Protein AF-A0AAD7VXL0-F1 (afdb_monomer)

Secondary structure (DSSP, 8-state):
---------EE-TTT--EESSHHHHHHHHHHHH----EE-TTT--EESSHHHHHHHHHHHH----EE-TTT--EESSHHHHHHHHHHHH----EE-TTT--EESSHHHHHHHHHHHH----EE-SSSS-EESSHHHHHHHHHHHTT---------------------S---------

Organism: NCBI:txid143900

pLDDT: mean 81.96, std 21.89, range [28.41, 97.94]

Mean predicted aligned error: 12.56 Å

Sequence (177 aa):
ETIHTGEKPYKCTQCGKGFSHACSLKTHLRIHTGEKPYKCTQCGKGFNRLAHLSAHETIHTGEKPYKCTQCGKGFSQAGSLKKHLRIHTGEKPYKCTQCGKCFNQLSHLNSHKTIHTGEKPYKCTQCCECFGYASTLRKHMRIHTGEQPESSLHHGCLKIESTNVIGVGRVLTKQCF

Radius of gyration: 24.98 Å; Cα contacts (8 Å, |Δi|>4): 173; chains: 1; bounding box: 56×70×56 Å

Nearest PDB structures (foldseek):
  2i13-assembly1_A  TM=9.182E-01  e=4.370E-17  Mus musculus
  2i13-assembly2_B  TM=8.713E-01  e=1.902E-17  Mus musculus
  5v3j-assembly2_F  TM=8.981E-01  e=7.299E-16  Mus musculus
  5wjq-assembly1_D  TM=8.604E-01  e=2.030E-16  Mus musculus
  5v3g-assembly1_A  TM=8.130E-01  e=2.460E-16  Homo sapiens

InterPro domains:
  IPR013087 Zinc finger C2H2-type [PF00096] (122-144)
  IPR013087 Zinc finger C2H2-type [PS00028] (12-32)
  IPR013087 Zinc finger C2H2-type [PS00028] (40-60)
  IPR013087 Zinc finger C2H2-type [PS00028] (68-88)
  IPR013087 Zinc finger C2H2-type [PS00028] (96-116)
  IPR013087 Zinc finger C2H2-type [PS00028] (124-144)
  IPR013087 Zinc finger C2H2-type [PS50157] (10-37)
  IPR013087 Zinc finger C2H2-type [PS50157] (38-65)
  IPR013087 Zinc finger C2H2-type [PS50157] (66-93)
  IPR013087 Zinc finger C2H2-type [PS50157] (94-121)
  IPR013087 Zinc finger C2H2-type [PS50157] (122-149)
  IPR013087 Zinc finger C2H2-type [SM00355] (10-32)
  IPR013087 Zinc finger C2H2-type [SM00355] (38-60)
  IPR013087 Zinc finger C2H2-type [SM00355] (66-88)
  IPR013087 Zinc finger C2H2-type [SM00355] (94-116)
  IPR013087 Zinc finger C2H2-type [SM00355] (122-144)
  IPR036236 Zinc finger C2H2 superfamily [SSF57667] (4-56)
  IPR036236 Zinc finger C2H2 superfamily [SSF57667] (47-103)
  IPR036236 Zinc finger C2H2 superfamily [SSF57667] (92-144)

Structure (mmCIF, N/CA/C/O backbone):
data_AF-A0AAD7VXL0-F1
#
_entry.id   AF-A0AAD7VXL0-F1
#
loop_
_atom_site.group_PDB
_atom_site.id
_atom_site.type_symbol
_atom_site.label_atom_id
_atom_site.label_alt_id
_atom_site.label_comp_id
_atom_site.label_asym_id
_atom_site.label_entity_id
_atom_site.label_seq_id
_atom_site.pdbx_PDB_ins_code
_atom_site.Cartn_x
_atom_site.Cartn_y
_atom_site.Cartn_z
_atom_site.occupancy
_atom_site.B_iso_or_equiv
_atom_site.auth_seq_id
_atom_site.auth_comp_id
_atom_site.auth_asym_id
_atom_site.auth_atom_id
_atom_site.pdbx_PDB_model_num
ATOM 1 N N . GLU A 1 1 ? 26.358 -23.788 -2.151 1.00 34.72 1 GLU A N 1
ATOM 2 C CA . GLU A 1 1 ? 25.700 -23.197 -0.967 1.00 34.72 1 GLU A CA 1
ATOM 3 C C . GLU A 1 1 ? 26.090 -21.732 -0.850 1.00 34.72 1 GLU A C 1
ATOM 5 O O . GLU A 1 1 ? 27.272 -21.433 -0.775 1.00 34.72 1 GLU A O 1
ATOM 10 N N . THR A 1 2 ? 25.139 -20.800 -0.902 1.00 38.19 2 THR A N 1
ATOM 11 C CA . THR A 1 2 ? 25.423 -19.384 -0.619 1.00 38.19 2 THR A CA 1
ATOM 12 C C . THR A 1 2 ? 25.058 -19.099 0.829 1.00 38.19 2 THR A C 1
ATOM 14 O O . THR A 1 2 ? 23.879 -19.008 1.171 1.00 38.19 2 THR A O 1
ATOM 17 N N . ILE A 1 3 ? 26.078 -18.990 1.673 1.00 44.22 3 ILE A N 1
ATOM 18 C CA . ILE A 1 3 ? 25.965 -18.646 3.089 1.00 44.22 3 ILE A CA 1
ATOM 19 C C . ILE A 1 3 ? 25.343 -17.245 3.187 1.00 44.22 3 ILE A C 1
ATOM 21 O O . ILE A 1 3 ? 25.921 -16.260 2.730 1.00 44.22 3 ILE A O 1
ATOM 25 N N . HIS A 1 4 ? 24.139 -17.140 3.750 1.00 49.75 4 HIS A N 1
ATOM 26 C CA . HIS A 1 4 ? 23.498 -15.853 4.016 1.00 49.75 4 HIS A CA 1
ATOM 27 C C . HIS A 1 4 ? 24.026 -15.315 5.352 1.00 49.75 4 HIS A C 1
ATOM 29 O O . HIS A 1 4 ? 23.389 -15.487 6.386 1.00 49.75 4 HIS A O 1
ATOM 35 N N . THR A 1 5 ? 25.199 -14.675 5.349 1.00 61.41 5 THR A N 1
ATOM 36 C CA . THR A 1 5 ? 25.855 -14.154 6.569 1.00 61.41 5 THR A CA 1
ATOM 37 C C . THR A 1 5 ? 25.105 -12.990 7.233 1.00 61.41 5 THR A C 1
ATOM 39 O O . THR A 1 5 ? 25.527 -12.490 8.267 1.00 61.41 5 THR A O 1
ATOM 42 N N . GLY A 1 6 ? 23.983 -12.521 6.669 1.00 72.12 6 GLY A N 1
ATOM 43 C CA . GLY A 1 6 ? 23.205 -11.397 7.208 1.00 72.12 6 GLY A CA 1
ATOM 44 C C . GLY A 1 6 ? 23.943 -10.050 7.182 1.00 72.12 6 GLY A C 1
ATOM 45 O O . GLY A 1 6 ? 23.349 -9.018 7.508 1.00 72.12 6 GLY A O 1
ATOM 46 N N . GLU A 1 7 ? 25.206 -10.045 6.755 1.00 82.56 7 GLU A N 1
ATOM 47 C CA . GLU A 1 7 ? 26.046 -8.867 6.668 1.00 82.56 7 GLU A CA 1
ATOM 48 C C . GLU A 1 7 ? 25.467 -7.873 5.661 1.00 82.56 7 GLU A C 1
ATOM 50 O O . GLU A 1 7 ? 24.965 -8.214 4.583 1.00 82.56 7 GLU A O 1
ATOM 55 N N . LYS A 1 8 ? 25.526 -6.594 6.033 1.00 88.69 8 LYS A N 1
ATOM 56 C CA . LYS A 1 8 ? 25.058 -5.473 5.212 1.00 88.69 8 LYS A CA 1
ATOM 57 C C . LYS A 1 8 ? 26.194 -4.470 5.023 1.00 88.69 8 LYS A C 1
ATOM 59 O O . LYS A 1 8 ? 26.141 -3.395 5.629 1.00 88.69 8 LYS A O 1
ATOM 64 N N . PRO A 1 9 ? 27.219 -4.807 4.214 1.00 91.88 9 PRO A N 1
ATOM 65 C CA . PRO A 1 9 ? 28.400 -3.961 4.054 1.00 91.88 9 PRO A CA 1
ATOM 66 C C . PRO A 1 9 ? 28.067 -2.609 3.412 1.00 91.88 9 PRO A C 1
ATOM 68 O O . PRO A 1 9 ? 28.705 -1.600 3.693 1.00 91.88 9 PRO A O 1
ATOM 71 N N . TYR A 1 10 ? 27.027 -2.561 2.576 1.00 94.50 10 TYR A N 1
ATOM 72 C CA . TYR A 1 10 ? 26.664 -1.370 1.817 1.00 94.50 10 TYR A CA 1
ATOM 73 C C . TYR A 1 10 ? 25.631 -0.543 2.579 1.00 94.50 10 TYR A C 1
ATOM 75 O O . TYR A 1 10 ? 24.475 -0.946 2.690 1.00 94.50 10 TYR A O 1
ATOM 83 N N . LYS A 1 11 ? 26.011 0.631 3.085 1.00 94.69 11 LYS A N 1
ATOM 84 C CA . LYS A 1 11 ? 25.112 1.509 3.849 1.00 94.69 11 LYS A CA 1
ATOM 85 C C . LYS A 1 11 ? 24.724 2.746 3.048 1.00 94.69 11 LYS A C 1
ATOM 87 O O . LYS A 1 11 ? 25.549 3.356 2.377 1.00 94.69 11 LYS A O 1
ATOM 92 N N . CYS A 1 12 ? 23.456 3.130 3.134 1.00 96.12 12 CYS A N 1
ATOM 93 C CA . CYS A 1 12 ? 22.993 4.415 2.638 1.00 96.12 12 CYS A CA 1
ATOM 94 C C . CYS A 1 12 ? 23.447 5.523 3.588 1.00 96.12 12 CYS A C 1
ATOM 96 O O . CYS A 1 12 ? 23.089 5.506 4.762 1.00 96.12 12 CYS A O 1
ATOM 98 N N . THR A 1 13 ? 24.177 6.510 3.078 1.00 94.75 13 THR A N 1
ATOM 99 C CA . THR A 1 13 ? 24.639 7.662 3.868 1.00 94.75 13 THR A CA 1
ATOM 100 C C . THR A 1 13 ? 23.507 8.614 4.257 1.00 94.75 13 THR A C 1
ATOM 102 O O . THR A 1 13 ? 23.614 9.296 5.265 1.00 94.75 13 THR A O 1
ATOM 105 N N . GLN A 1 14 ? 22.401 8.630 3.506 1.00 94.62 14 GLN A N 1
ATOM 106 C CA . GLN A 1 14 ? 21.281 9.548 3.744 1.00 94.62 14 GLN A CA 1
ATOM 107 C C . GLN A 1 14 ? 20.294 9.054 4.810 1.00 94.62 14 GLN A C 1
ATOM 109 O O . GLN A 1 14 ? 19.692 9.862 5.505 1.00 94.62 14 GLN A O 1
ATOM 114 N N . CYS A 1 15 ? 20.094 7.737 4.942 1.00 95.88 15 CYS A N 1
ATOM 115 C CA . CYS A 1 15 ? 19.142 7.173 5.912 1.00 95.88 15 CYS A CA 1
ATOM 116 C C . CYS A 1 15 ? 19.713 6.042 6.781 1.00 95.88 15 CYS A C 1
ATOM 118 O O . CYS A 1 15 ? 18.965 5.374 7.492 1.00 95.88 15 CYS A O 1
ATOM 120 N N . GLY A 1 16 ? 21.014 5.760 6.685 1.00 93.50 16 GLY A N 1
ATOM 121 C CA . GLY A 1 16 ? 21.700 4.717 7.458 1.00 93.50 16 GLY A CA 1
ATOM 122 C C . GLY A 1 16 ? 21.346 3.275 7.074 1.00 93.50 16 GLY A C 1
ATOM 123 O O . GLY A 1 16 ? 21.914 2.330 7.623 1.00 93.50 16 GLY A O 1
ATOM 124 N N . LYS A 1 17 ? 20.418 3.059 6.133 1.00 94.88 17 LYS A N 1
ATOM 125 C CA . LYS A 1 17 ? 19.924 1.720 5.789 1.00 94.88 17 LYS A CA 1
ATOM 126 C C . LYS A 1 17 ? 21.011 0.857 5.141 1.00 94.88 17 LYS A C 1
ATOM 128 O O . LYS A 1 17 ? 21.608 1.252 4.144 1.00 94.88 17 LYS A O 1
ATOM 133 N N . GLY A 1 18 ? 21.226 -0.340 5.689 1.00 94.94 18 GLY A N 1
ATOM 134 C CA . GLY A 1 18 ? 22.185 -1.323 5.179 1.00 94.94 18 GLY A CA 1
ATOM 135 C C . GLY A 1 18 ? 21.605 -2.275 4.126 1.00 94.94 18 GLY A C 1
ATOM 136 O O . GLY A 1 18 ? 20.441 -2.683 4.205 1.00 94.94 18 GLY A O 1
ATOM 137 N N . PHE A 1 19 ? 22.449 -2.682 3.182 1.00 94.25 19 PHE A N 1
ATOM 138 C CA . PHE A 1 19 ? 22.173 -3.597 2.080 1.00 94.25 19 PHE A CA 1
ATOM 139 C C . PHE A 1 19 ? 23.297 -4.628 1.964 1.00 94.25 19 PHE A C 1
ATOM 141 O O . PHE A 1 19 ? 24.466 -4.314 2.174 1.00 94.25 19 PHE A O 1
ATOM 148 N N . SER A 1 20 ? 22.938 -5.854 1.592 1.00 93.75 20 SER A N 1
ATOM 149 C CA . SER A 1 20 ? 23.898 -6.938 1.349 1.00 93.75 20 SER A CA 1
ATOM 150 C C . SER A 1 20 ? 24.604 -6.824 -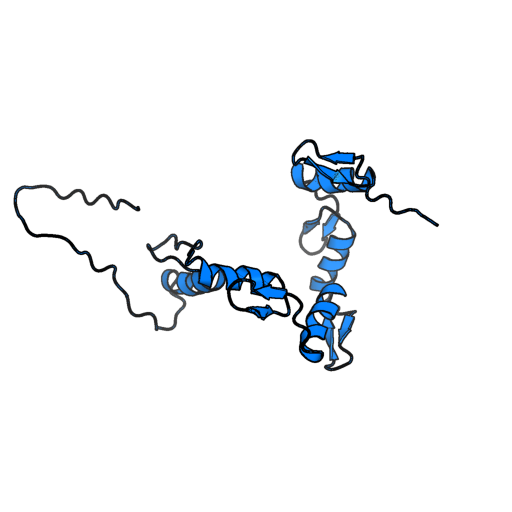0.003 1.00 93.75 20 SER A C 1
ATOM 152 O O . SER A 1 20 ? 25.664 -7.400 -0.184 1.00 93.75 20 SER A O 1
ATOM 154 N N . HIS A 1 21 ? 24.045 -6.059 -0.949 1.00 92.31 21 HIS A N 1
ATOM 155 C CA . HIS A 1 21 ? 24.586 -5.920 -2.302 1.00 92.31 21 HIS A CA 1
ATOM 156 C C . HIS A 1 21 ? 24.634 -4.451 -2.740 1.00 92.31 21 HIS A C 1
ATOM 158 O O . HIS A 1 21 ? 23.673 -3.700 -2.526 1.00 92.31 21 HIS A O 1
ATOM 164 N N . ALA A 1 22 ? 25.696 -4.066 -3.453 1.00 94.00 22 ALA A N 1
ATOM 165 C CA . ALA A 1 22 ? 25.868 -2.717 -3.997 1.00 94.00 22 ALA A CA 1
ATOM 166 C C . ALA A 1 22 ? 24.730 -2.309 -4.953 1.00 94.00 22 ALA A C 1
ATOM 168 O O . ALA A 1 22 ? 24.220 -1.192 -4.884 1.00 94.00 22 ALA A O 1
ATOM 169 N N . CYS A 1 23 ? 24.266 -3.227 -5.810 1.00 92.31 23 CYS A N 1
ATOM 170 C CA . CYS A 1 23 ? 23.163 -2.974 -6.746 1.00 92.31 23 CYS A CA 1
ATOM 171 C C . CYS A 1 23 ? 21.842 -2.635 -6.027 1.00 92.31 23 CYS A C 1
ATOM 173 O O . CYS A 1 23 ? 21.045 -1.819 -6.507 1.00 92.31 23 CYS A O 1
ATOM 175 N N . SER A 1 24 ? 21.631 -3.216 -4.842 1.00 94.06 24 SER A N 1
ATOM 176 C CA . SER A 1 24 ? 20.465 -2.944 -4.002 1.00 94.06 24 SER A CA 1
ATOM 177 C C . SER A 1 24 ? 20.548 -1.554 -3.378 1.00 94.06 24 SER A C 1
ATOM 179 O O . SER A 1 24 ? 19.548 -0.833 -3.398 1.00 94.06 24 SER A O 1
ATOM 181 N N . LEU A 1 25 ? 21.735 -1.148 -2.907 1.00 95.19 25 LEU A N 1
ATOM 182 C CA . LEU A 1 25 ? 21.988 0.221 -2.455 1.00 95.19 25 LEU A CA 1
ATOM 183 C C . LEU A 1 25 ? 21.782 1.224 -3.602 1.00 95.19 25 LEU A C 1
ATOM 185 O O . LEU A 1 25 ? 21.016 2.169 -3.440 1.00 95.19 25 LEU A O 1
ATOM 189 N N . LYS A 1 26 ? 22.363 0.986 -4.786 1.00 94.56 26 LYS A N 1
ATOM 190 C CA . LYS A 1 26 ? 22.197 1.857 -5.967 1.00 94.56 26 LYS A CA 1
ATOM 191 C C . LYS A 1 26 ? 20.724 2.067 -6.321 1.00 94.56 26 LYS A C 1
ATOM 193 O O . LYS A 1 26 ? 20.273 3.194 -6.495 1.00 94.56 26 LYS A O 1
ATOM 198 N N . THR A 1 27 ? 19.949 0.985 -6.363 1.00 94.94 27 THR A N 1
ATOM 199 C CA . THR A 1 27 ? 18.504 1.063 -6.622 1.00 94.94 27 THR A CA 1
ATOM 200 C C . THR A 1 27 ? 17.762 1.804 -5.508 1.00 94.94 27 THR A C 1
ATOM 202 O O . THR A 1 27 ? 16.792 2.508 -5.777 1.00 94.94 27 THR A O 1
ATOM 205 N N . HIS A 1 28 ? 18.182 1.644 -4.251 1.00 95.62 28 HIS A N 1
ATOM 206 C CA . HIS A 1 28 ? 17.593 2.349 -3.117 1.00 95.62 28 HIS A CA 1
ATOM 207 C C . HIS A 1 28 ? 17.855 3.858 -3.154 1.00 95.62 28 HIS A C 1
ATOM 209 O O . HIS A 1 28 ? 16.937 4.615 -2.842 1.00 95.62 28 HIS A O 1
ATOM 215 N N . LEU A 1 29 ? 19.041 4.300 -3.583 1.00 96.44 29 LEU A N 1
ATOM 216 C CA . LEU A 1 29 ? 19.380 5.726 -3.671 1.00 96.44 29 LEU A CA 1
ATOM 217 C C . LEU A 1 29 ? 18.418 6.511 -4.578 1.00 96.44 29 LEU A C 1
ATOM 219 O O . LEU A 1 29 ? 18.160 7.681 -4.312 1.00 96.44 29 LEU A O 1
ATOM 223 N N . ARG A 1 30 ? 17.779 5.850 -5.553 1.00 96.31 30 ARG A N 1
ATOM 224 C CA . ARG A 1 30 ? 16.708 6.439 -6.378 1.00 96.31 30 ARG A CA 1
ATOM 225 C C . ARG A 1 30 ? 15.511 6.958 -5.577 1.00 96.31 30 ARG A C 1
ATOM 227 O O . ARG A 1 30 ? 14.766 7.801 -6.058 1.00 96.31 30 ARG A O 1
ATOM 234 N N . ILE A 1 31 ? 15.288 6.446 -4.365 1.00 95.25 31 ILE A N 1
ATOM 235 C CA . ILE A 1 31 ? 14.231 6.943 -3.471 1.00 95.25 31 ILE A CA 1
ATOM 236 C C . ILE A 1 31 ? 14.575 8.347 -2.969 1.00 95.25 31 ILE A C 1
ATOM 238 O O . ILE A 1 31 ? 13.678 9.170 -2.833 1.00 95.25 31 ILE A O 1
ATOM 242 N N . HIS A 1 32 ? 15.857 8.615 -2.729 1.00 96.06 32 HIS A N 1
ATOM 243 C CA . HIS A 1 32 ? 16.326 9.912 -2.264 1.00 96.06 32 HIS A CA 1
ATOM 244 C C . HIS A 1 32 ? 16.419 10.934 -3.397 1.00 96.06 32 HIS A C 1
ATOM 246 O O . HIS A 1 32 ? 16.035 12.082 -3.217 1.00 96.06 32 HIS A O 1
ATOM 252 N N . THR A 1 33 ? 16.881 10.513 -4.575 1.00 95.12 33 THR A N 1
ATOM 253 C CA . THR A 1 33 ? 16.989 11.401 -5.744 1.00 95.12 33 THR A CA 1
ATOM 254 C C . THR A 1 33 ? 15.657 11.615 -6.465 1.00 95.12 33 THR A C 1
ATOM 256 O O . THR A 1 33 ? 15.541 12.508 -7.296 1.00 95.12 33 THR A O 1
ATOM 259 N N . GLY A 1 34 ? 14.653 10.772 -6.203 1.00 95.00 34 GLY A N 1
ATOM 260 C CA . GLY A 1 34 ? 13.387 10.773 -6.935 1.00 95.00 34 GLY A CA 1
ATOM 261 C C . GLY A 1 34 ? 13.482 10.207 -8.358 1.00 95.00 34 GLY A C 1
ATOM 262 O O . GLY A 1 34 ? 12.492 10.250 -9.091 1.00 95.00 34 GLY A O 1
ATOM 263 N N . GLU A 1 35 ? 14.635 9.652 -8.749 1.00 96.62 35 GLU A N 1
ATOM 264 C CA . GLU A 1 35 ? 14.871 9.085 -10.078 1.00 96.62 35 GLU A CA 1
ATOM 265 C C . GLU A 1 35 ? 13.871 7.957 -10.383 1.00 96.62 35 GLU A C 1
ATOM 267 O O . GLU A 1 35 ? 13.740 6.964 -9.655 1.00 96.62 35 GLU A O 1
ATOM 272 N N . LYS A 1 36 ? 13.167 8.099 -11.507 1.00 96.62 36 LYS A N 1
ATOM 273 C CA . LYS A 1 36 ? 12.161 7.147 -11.992 1.00 96.62 36 LYS A CA 1
ATOM 274 C C . LYS A 1 36 ? 12.450 6.773 -13.450 1.00 96.62 36 LYS A C 1
ATOM 276 O O . LYS A 1 36 ? 11.782 7.295 -14.343 1.00 96.62 36 LYS A O 1
ATOM 281 N N . PRO A 1 37 ? 13.437 5.893 -13.705 1.00 96.19 37 PRO A N 1
ATOM 282 C CA . PRO A 1 37 ? 13.866 5.564 -15.068 1.00 96.19 37 PRO A CA 1
ATOM 283 C C . PRO A 1 37 ? 12.795 4.855 -15.891 1.00 96.19 37 PRO A C 1
ATOM 285 O O . PRO A 1 37 ? 12.796 4.933 -17.113 1.00 96.19 37 PRO A O 1
ATOM 288 N N . TYR A 1 38 ? 11.884 4.149 -15.224 1.00 97.62 38 TYR A N 1
ATOM 289 C CA . TYR A 1 38 ? 10.881 3.320 -15.876 1.00 97.62 38 TYR A CA 1
ATOM 290 C C . TYR A 1 38 ? 9.559 4.077 -15.904 1.00 97.62 38 TYR A C 1
ATOM 292 O O . TYR A 1 38 ? 8.968 4.308 -14.851 1.00 97.62 38 TYR A O 1
ATOM 300 N N . LYS A 1 39 ? 9.097 4.485 -17.084 1.00 97.81 39 LYS A N 1
ATOM 301 C CA . LYS A 1 39 ? 7.850 5.242 -17.249 1.00 97.81 39 LYS A CA 1
ATOM 302 C C . LYS A 1 39 ? 6.805 4.384 -17.944 1.00 97.81 39 LYS A C 1
ATOM 304 O O . LYS A 1 39 ? 7.108 3.732 -18.935 1.00 97.81 39 LYS A O 1
ATOM 309 N N . CYS A 1 40 ? 5.582 4.414 -17.430 1.00 97.44 40 CYS A N 1
ATOM 310 C CA . CYS A 1 40 ? 4.439 3.827 -18.109 1.00 97.44 40 CYS A CA 1
ATOM 311 C C . CYS A 1 40 ? 4.107 4.654 -19.349 1.00 97.44 40 CYS A C 1
ATOM 313 O O . CYS A 1 40 ? 3.903 5.863 -19.243 1.00 97.44 40 CYS A O 1
ATOM 315 N N . THR A 1 41 ? 4.027 4.006 -20.506 1.00 96.69 41 THR A N 1
ATOM 316 C CA . THR A 1 41 ? 3.686 4.661 -21.776 1.00 96.69 41 THR A CA 1
ATOM 317 C C . THR A 1 41 ? 2.219 5.084 -21.838 1.00 96.69 41 THR A C 1
ATOM 319 O O . THR A 1 41 ? 1.908 6.085 -22.468 1.00 96.69 41 THR A O 1
ATOM 322 N N . GLN A 1 42 ? 1.333 4.379 -21.127 1.00 95.81 42 GLN A N 1
ATOM 323 C CA . GLN A 1 42 ? -0.111 4.638 -21.141 1.00 95.81 42 GLN A CA 1
ATOM 324 C C . GLN A 1 42 ? -0.530 5.838 -20.278 1.00 95.81 42 GLN A C 1
ATOM 326 O O . GLN A 1 42 ? -1.454 6.558 -20.632 1.00 95.81 42 GLN A O 1
ATOM 331 N N . CYS A 1 43 ? 0.123 6.067 -19.131 1.00 96.75 43 CYS A N 1
ATOM 332 C CA . CYS A 1 43 ? -0.261 7.145 -18.204 1.00 96.75 43 CYS A CA 1
ATOM 333 C C . CYS A 1 43 ? 0.892 8.064 -17.772 1.00 96.75 43 CYS A C 1
ATOM 335 O O . CYS A 1 43 ? 0.718 8.906 -16.891 1.00 96.75 43 CYS A O 1
ATOM 337 N N . GLY A 1 44 ? 2.097 7.876 -18.315 1.00 95.75 44 GLY A N 1
ATOM 338 C CA . GLY A 1 44 ? 3.286 8.672 -17.987 1.00 95.75 44 GLY A CA 1
ATOM 339 C C . GLY A 1 44 ? 3.862 8.437 -16.584 1.00 95.75 44 GLY A C 1
ATOM 340 O O . GLY A 1 44 ? 4.895 9.012 -16.230 1.00 95.75 44 GLY A O 1
ATOM 341 N N . LYS A 1 45 ? 3.233 7.592 -15.755 1.00 97.31 45 LYS A N 1
ATOM 342 C CA . LYS A 1 45 ? 3.651 7.369 -14.367 1.00 97.31 45 LYS A CA 1
ATOM 343 C C . LYS A 1 45 ? 5.031 6.709 -14.295 1.00 97.31 45 LYS A C 1
ATOM 345 O O . LYS A 1 45 ? 5.260 5.654 -14.878 1.00 97.31 45 LYS A O 1
ATOM 350 N N . GLY A 1 46 ? 5.941 7.326 -13.540 1.00 96.94 46 GLY A N 1
ATOM 351 C CA . GLY A 1 46 ? 7.314 6.849 -13.354 1.00 96.94 46 GLY A CA 1
ATOM 352 C C . GLY A 1 46 ? 7.521 5.942 -12.133 1.00 96.94 46 GLY A C 1
ATOM 35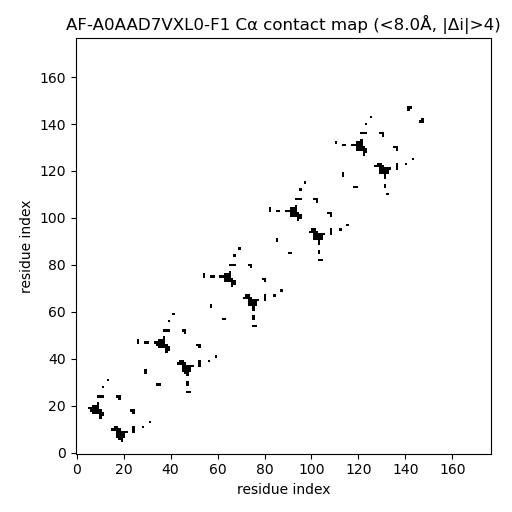3 O O . GLY A 1 46 ? 6.942 6.167 -11.064 1.00 96.94 46 GLY A O 1
ATOM 354 N N . PHE A 1 47 ? 8.433 4.979 -12.266 1.00 96.94 47 PHE A N 1
ATOM 355 C CA . PHE A 1 47 ? 8.831 3.986 -11.270 1.00 96.94 47 PHE A CA 1
ATOM 356 C C . PHE A 1 47 ? 10.359 3.889 -11.168 1.00 96.94 47 PHE A C 1
ATOM 358 O O . PHE A 1 47 ? 11.087 4.031 -12.148 1.00 96.94 47 PHE A O 1
ATOM 365 N N . ASN A 1 48 ? 10.858 3.598 -9.964 1.00 95.81 48 ASN A N 1
ATOM 366 C CA . ASN A 1 48 ? 12.294 3.432 -9.694 1.00 95.81 48 ASN A CA 1
ATOM 367 C C . ASN A 1 48 ? 12.823 2.011 -9.985 1.00 95.81 48 ASN A C 1
ATOM 369 O O . ASN A 1 48 ? 14.037 1.780 -9.959 1.00 95.81 48 ASN A O 1
ATOM 373 N N . ARG A 1 49 ? 11.920 1.059 -10.262 1.00 95.06 49 ARG A N 1
ATOM 374 C CA . ARG A 1 49 ? 12.203 -0.351 -10.560 1.00 95.06 49 ARG A CA 1
ATOM 375 C C . ARG A 1 49 ? 11.304 -0.849 -11.687 1.00 95.06 49 ARG A C 1
ATOM 377 O O . ARG A 1 49 ? 10.101 -0.599 -11.649 1.00 95.06 49 ARG A O 1
ATOM 384 N N . LEU A 1 50 ? 11.874 -1.634 -12.601 1.00 95.00 50 LEU A N 1
ATOM 385 C CA . LEU A 1 50 ? 11.151 -2.221 -13.731 1.00 95.00 50 LEU A CA 1
ATOM 386 C C . LEU A 1 50 ? 10.001 -3.127 -13.276 1.00 95.00 50 LEU A C 1
ATOM 388 O O . LEU A 1 50 ? 8.880 -2.954 -13.724 1.00 95.00 50 LEU A O 1
ATOM 392 N N . ALA A 1 51 ? 10.239 -4.009 -12.300 1.00 92.62 51 ALA A N 1
ATOM 393 C CA . ALA A 1 51 ? 9.202 -4.910 -11.786 1.00 92.62 51 ALA A CA 1
ATOM 394 C C . ALA A 1 51 ? 7.962 -4.170 -11.243 1.00 92.62 51 ALA A C 1
ATOM 396 O O . ALA A 1 51 ? 6.853 -4.694 -11.294 1.00 92.62 51 ALA A O 1
ATOM 397 N N . HIS A 1 52 ? 8.130 -2.946 -10.726 1.00 94.31 52 HIS A N 1
ATOM 398 C CA . HIS A 1 52 ? 6.999 -2.129 -10.281 1.00 94.31 52 HIS A CA 1
ATOM 399 C C . HIS A 1 52 ? 6.229 -1.520 -11.457 1.00 94.31 52 HIS A C 1
ATOM 401 O O . HIS A 1 52 ? 5.011 -1.400 -11.357 1.00 94.31 52 HIS A O 1
ATOM 407 N N . LEU A 1 53 ? 6.921 -1.161 -12.546 1.00 95.56 53 LEU A N 1
ATOM 408 C CA . LEU A 1 53 ? 6.280 -0.743 -13.791 1.00 95.56 53 LEU A CA 1
ATOM 409 C C . LEU A 1 53 ? 5.479 -1.907 -14.388 1.00 95.56 53 LEU A C 1
ATOM 411 O O . LEU A 1 53 ? 4.280 -1.752 -14.582 1.00 95.56 53 LEU A O 1
ATOM 415 N N . SER A 1 54 ? 6.083 -3.085 -14.560 1.00 93.75 54 SER A N 1
ATOM 416 C CA . SER A 1 54 ? 5.386 -4.254 -15.120 1.00 93.75 54 SER A CA 1
ATOM 417 C C . SER A 1 54 ? 4.158 -4.640 -14.290 1.00 93.75 54 SER A C 1
ATOM 419 O O . SER A 1 54 ? 3.080 -4.887 -14.820 1.00 93.75 54 SER A O 1
ATOM 421 N N . ALA A 1 55 ? 4.274 -4.616 -12.957 1.00 92.75 55 ALA A N 1
ATOM 422 C CA . ALA A 1 55 ? 3.129 -4.860 -12.084 1.00 92.75 55 ALA A CA 1
ATOM 423 C C . ALA A 1 55 ? 2.054 -3.764 -12.192 1.00 92.75 55 ALA A C 1
ATOM 425 O O . ALA A 1 55 ? 0.874 -4.048 -12.000 1.00 92.75 55 ALA A O 1
ATOM 426 N N . HIS A 1 56 ? 2.433 -2.516 -12.466 1.00 94.62 56 HIS A N 1
ATOM 427 C CA . HIS A 1 56 ? 1.491 -1.421 -12.678 1.00 94.62 56 HIS A CA 1
ATOM 428 C C . HIS A 1 56 ? 0.761 -1.528 -14.019 1.00 94.62 56 HIS A C 1
ATOM 430 O O . HIS A 1 56 ? -0.433 -1.244 -14.058 1.00 94.62 56 HIS A O 1
ATOM 436 N N . GLU A 1 57 ? 1.430 -1.970 -15.082 1.00 94.56 57 GLU A N 1
ATOM 437 C CA . GLU A 1 57 ? 0.838 -2.109 -16.419 1.00 94.56 57 GLU A CA 1
ATOM 438 C C . GLU A 1 57 ? -0.357 -3.070 -16.440 1.00 94.56 57 GLU A C 1
ATOM 440 O O . GLU A 1 57 ? -1.322 -2.825 -17.160 1.00 94.56 57 GLU A O 1
ATOM 445 N N . THR A 1 58 ? -0.380 -4.067 -15.547 1.00 94.06 58 THR A N 1
ATOM 446 C CA . THR A 1 58 ? -1.548 -4.952 -15.353 1.00 94.06 58 THR A CA 1
ATOM 447 C C . THR A 1 58 ? -2.840 -4.209 -14.982 1.00 94.06 58 THR A C 1
ATOM 449 O O . THR A 1 58 ? -3.936 -4.728 -15.176 1.00 94.06 58 THR A O 1
ATOM 452 N N . ILE A 1 59 ? -2.746 -2.982 -14.454 1.00 93.00 59 ILE A N 1
ATOM 453 C CA . ILE A 1 59 ? -3.915 -2.141 -14.158 1.00 93.00 59 ILE A CA 1
ATOM 454 C C . ILE A 1 59 ? -4.548 -1.629 -15.455 1.00 93.00 59 ILE A C 1
ATOM 456 O O . ILE A 1 59 ? -5.768 -1.506 -15.515 1.00 93.00 59 ILE A O 1
ATOM 460 N N . HIS A 1 60 ? -3.739 -1.347 -16.478 1.00 94.06 60 HIS A N 1
ATOM 461 C CA . HIS A 1 60 ? -4.225 -0.883 -17.776 1.00 94.06 60 HIS A CA 1
ATOM 462 C C . HIS A 1 60 ? -4.818 -2.025 -18.598 1.00 94.06 60 HIS A C 1
ATOM 464 O O . HIS A 1 60 ? -5.846 -1.839 -19.239 1.00 94.06 60 HIS A O 1
ATOM 470 N N . THR A 1 61 ? -4.211 -3.212 -18.544 1.00 92.81 61 THR A N 1
ATOM 471 C CA . THR A 1 61 ? -4.716 -4.392 -19.261 1.00 92.81 61 THR A CA 1
ATOM 472 C C . THR A 1 61 ? -5.871 -5.082 -18.533 1.00 92.81 61 THR A C 1
ATOM 474 O O . THR A 1 61 ? -6.615 -5.853 -19.131 1.00 92.81 61 THR A O 1
ATOM 477 N N . GLY A 1 62 ? -6.024 -4.838 -17.228 1.00 91.94 62 GLY A N 1
ATOM 478 C CA . GLY A 1 62 ? -6.983 -5.547 -16.381 1.00 91.94 62 GLY A CA 1
ATOM 479 C C . GLY A 1 62 ? -6.591 -7.000 -16.093 1.00 91.94 62 GLY A C 1
ATOM 480 O O . GLY A 1 62 ? -7.365 -7.728 -15.460 1.00 91.94 62 GLY A O 1
ATOM 481 N N . GLU A 1 63 ? -5.401 -7.430 -16.520 1.00 93.19 63 GLU A N 1
ATOM 482 C CA . GLU A 1 63 ? -4.925 -8.791 -16.325 1.00 93.19 63 GLU A CA 1
ATOM 483 C C . GLU A 1 63 ? -4.812 -9.144 -14.841 1.00 93.19 63 GLU A C 1
ATOM 485 O O . GLU A 1 63 ? -4.304 -8.399 -13.996 1.00 93.19 63 GLU A O 1
ATOM 490 N N . LYS A 1 64 ? -5.270 -10.354 -14.522 1.00 93.88 64 LYS A N 1
ATOM 491 C CA . LYS A 1 64 ? -5.218 -10.926 -13.175 1.00 93.88 64 LYS A CA 1
ATOM 492 C C . LYS A 1 64 ? -4.609 -12.326 -13.239 1.00 93.88 64 LYS A C 1
ATOM 494 O O . LYS A 1 64 ? -5.350 -13.306 -13.117 1.00 93.88 64 LYS A O 1
ATOM 499 N N . PRO A 1 65 ? -3.280 -12.434 -13.432 1.00 92.62 65 PRO A N 1
ATOM 500 C CA . PRO A 1 65 ? -2.618 -13.723 -13.637 1.00 92.62 65 PRO A CA 1
ATOM 501 C C . PRO A 1 65 ? -2.754 -14.657 -12.430 1.00 92.62 65 PRO A C 1
ATOM 503 O O . PRO A 1 65 ? -2.741 -15.876 -12.566 1.00 92.62 65 PRO A O 1
ATOM 506 N N . TYR A 1 66 ? -2.915 -14.092 -11.232 1.00 95.81 66 TYR A N 1
ATOM 507 C CA . TYR A 1 66 ? -2.956 -14.849 -9.988 1.00 95.81 66 TYR A CA 1
ATOM 508 C C . TYR A 1 66 ? -4.401 -15.068 -9.552 1.00 95.81 66 TYR A C 1
ATOM 510 O O . TYR A 1 66 ? -5.032 -14.162 -9.007 1.00 95.81 66 TYR A O 1
ATOM 518 N N . LYS A 1 67 ? -4.934 -16.270 -9.770 1.00 97.25 67 LYS A N 1
ATOM 519 C CA . LYS A 1 67 ? -6.316 -16.617 -9.413 1.00 97.25 67 LYS A CA 1
ATOM 520 C C . LYS A 1 67 ? -6.376 -17.410 -8.110 1.00 97.25 67 LYS A C 1
ATOM 522 O O . LYS A 1 67 ? -5.564 -18.298 -7.869 1.00 97.25 67 LYS A O 1
ATOM 527 N N . CYS A 1 68 ? -7.352 -17.086 -7.268 1.00 97.75 68 CYS A N 1
ATOM 528 C CA . CYS A 1 68 ? -7.688 -17.887 -6.100 1.00 97.75 68 CYS A CA 1
ATOM 529 C C . CYS A 1 68 ? -8.417 -19.153 -6.547 1.00 97.75 68 CYS A C 1
ATOM 531 O O . CYS A 1 68 ? -9.482 -19.065 -7.152 1.00 97.75 68 CYS A O 1
ATOM 533 N N . THR A 1 69 ? -7.875 -20.322 -6.220 1.00 96.56 69 THR A N 1
ATOM 534 C CA . THR A 1 69 ? -8.488 -21.613 -6.567 1.00 96.56 69 THR A CA 1
ATOM 535 C C . THR A 1 69 ? -9.768 -21.894 -5.781 1.00 96.56 69 THR A C 1
ATOM 537 O O . THR A 1 69 ? -10.612 -22.639 -6.255 1.00 96.56 69 THR A O 1
ATOM 540 N N . GLN A 1 70 ? -9.945 -21.271 -4.611 1.00 96.38 70 GLN A N 1
ATOM 541 C CA . GLN A 1 70 ? -11.107 -21.505 -3.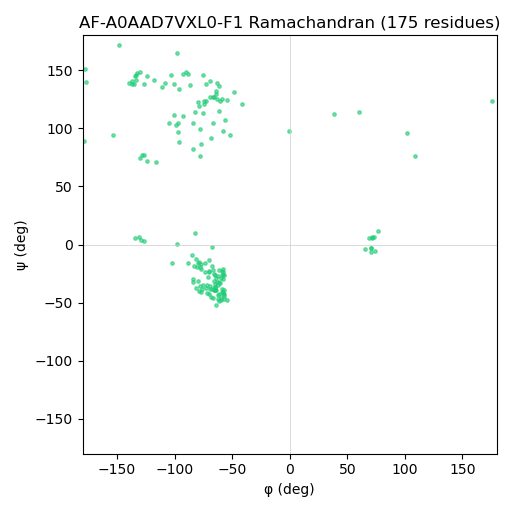746 1.00 96.38 70 GLN A CA 1
ATOM 542 C C . GLN A 1 70 ? -12.339 -20.673 -4.128 1.00 96.38 70 GLN A C 1
ATOM 544 O O . GLN A 1 70 ? -13.458 -21.105 -3.890 1.00 96.38 70 GLN A O 1
ATOM 549 N N . CYS A 1 71 ? -12.162 -19.474 -4.697 1.00 97.12 71 CYS A N 1
ATOM 550 C CA . CYS A 1 71 ? -13.284 -18.582 -5.039 1.00 97.12 71 CYS A CA 1
ATOM 551 C C . CYS A 1 71 ? -13.203 -17.955 -6.439 1.00 97.12 71 CYS A C 1
ATOM 553 O O . CYS A 1 71 ? -13.977 -17.057 -6.759 1.00 97.12 71 CYS A O 1
ATOM 555 N N . GLY A 1 72 ? -12.223 -18.342 -7.259 1.00 95.75 72 GLY A N 1
ATOM 556 C CA . GLY A 1 72 ? -12.022 -17.819 -8.616 1.00 95.75 72 GLY A CA 1
ATOM 557 C C . GLY A 1 72 ? -11.524 -16.370 -8.696 1.00 95.75 72 GLY A C 1
ATOM 558 O O . GLY A 1 72 ? -11.192 -15.890 -9.781 1.00 95.75 72 GLY A O 1
ATOM 559 N N . LYS A 1 73 ? -11.429 -15.648 -7.571 1.00 97.00 73 LYS A N 1
ATOM 560 C CA . LYS A 1 73 ? -11.042 -14.232 -7.555 1.00 97.00 73 LYS A CA 1
ATOM 561 C C . LYS A 1 73 ? -9.617 -14.028 -8.078 1.00 97.00 73 LYS A C 1
ATOM 563 O O . LYS A 1 73 ? -8.666 -14.604 -7.554 1.00 97.00 73 LYS A O 1
ATOM 568 N N . GLY A 1 74 ? -9.474 -13.172 -9.088 1.00 95.50 74 GLY A N 1
ATOM 569 C CA . GLY A 1 74 ? -8.188 -12.823 -9.695 1.00 95.50 74 GLY A CA 1
ATOM 570 C C . GLY A 1 74 ? -7.488 -11.625 -9.040 1.00 95.50 74 GLY A C 1
ATOM 571 O O . GLY A 1 74 ? -8.136 -10.671 -8.598 1.00 95.50 74 GLY A O 1
ATOM 572 N N . PHE A 1 75 ? -6.156 -11.649 -9.048 1.00 94.75 75 PHE A N 1
ATOM 573 C CA . PHE A 1 75 ? -5.261 -10.612 -8.541 1.00 94.75 75 PHE A CA 1
ATOM 574 C C . PHE A 1 75 ? -4.149 -10.317 -9.553 1.00 94.75 75 PHE A C 1
ATOM 576 O O . PHE A 1 75 ? -3.645 -11.217 -10.220 1.00 94.75 75 PHE A O 1
ATOM 583 N N . SER A 1 76 ? -3.720 -9.057 -9.616 1.00 92.56 76 SER A N 1
ATOM 584 C CA . SER A 1 76 ? -2.592 -8.620 -10.449 1.00 92.56 76 SER A CA 1
ATOM 585 C C . SER A 1 76 ? -1.221 -8.969 -9.863 1.00 92.56 76 SER A C 1
ATOM 587 O O . SER A 1 76 ? -0.219 -8.951 -10.566 1.00 92.56 76 SER A O 1
ATOM 589 N N . GLN A 1 77 ? -1.150 -9.291 -8.566 1.00 92.62 77 GLN A N 1
ATOM 590 C CA . GLN A 1 77 ? 0.104 -9.586 -7.870 1.00 92.62 77 GLN A CA 1
ATOM 591 C C . GLN A 1 77 ? -0.025 -10.824 -6.979 1.00 92.62 77 GLN A C 1
ATOM 593 O O . GLN A 1 77 ? -0.984 -10.949 -6.210 1.00 92.62 77 GLN A O 1
ATOM 598 N N . ALA A 1 78 ? 1.004 -11.676 -6.988 1.00 94.25 78 ALA A N 1
ATOM 599 C CA . ALA A 1 78 ? 1.072 -12.886 -6.165 1.00 94.25 78 ALA A CA 1
ATOM 600 C C . ALA A 1 78 ? 0.943 -12.590 -4.660 1.00 94.25 78 ALA A C 1
ATOM 602 O O . ALA A 1 78 ? 0.240 -13.286 -3.931 1.00 94.25 78 ALA A O 1
ATOM 603 N N . GLY A 1 79 ? 1.581 -11.515 -4.181 1.00 94.12 79 GLY A N 1
ATOM 604 C CA . GLY A 1 79 ? 1.505 -11.106 -2.775 1.00 94.12 79 GLY A CA 1
ATOM 605 C C . GLY A 1 79 ? 0.089 -10.726 -2.328 1.00 94.12 79 GLY A C 1
ATOM 606 O O . GLY A 1 79 ? -0.279 -10.973 -1.178 1.00 94.12 79 GLY A O 1
ATOM 607 N N . SER A 1 80 ? -0.722 -10.173 -3.234 1.00 95.38 80 SER A N 1
ATOM 608 C CA . SER A 1 80 ? -2.132 -9.867 -2.975 1.00 95.38 80 SER A CA 1
ATOM 609 C C . SER A 1 80 ? -2.965 -11.141 -2.874 1.00 95.38 80 SER A C 1
ATOM 611 O O . SER A 1 80 ? -3.743 -11.266 -1.928 1.00 95.38 80 SER A O 1
ATOM 613 N N . LEU A 1 81 ? -2.735 -12.115 -3.763 1.00 96.88 81 LEU A N 1
ATOM 614 C CA . LEU A 1 81 ? -3.354 -13.438 -3.661 1.00 96.88 81 LEU A CA 1
ATOM 615 C C . LEU A 1 81 ? -2.972 -14.123 -2.338 1.00 96.88 81 LEU A C 1
ATOM 617 O O . LEU A 1 81 ? -3.853 -14.559 -1.605 1.00 96.88 81 LEU A O 1
ATOM 621 N N . LYS A 1 82 ? -1.686 -14.137 -1.964 1.00 96.69 82 LYS A N 1
ATOM 622 C CA . LYS A 1 82 ? -1.224 -14.743 -0.701 1.00 96.69 82 LYS A CA 1
ATOM 623 C C . LYS A 1 82 ? -1.913 -14.136 0.525 1.00 96.69 82 LYS A C 1
ATOM 625 O O . LYS A 1 82 ? -2.339 -14.862 1.416 1.00 96.69 82 LYS A O 1
ATOM 630 N N . LYS A 1 83 ? -2.052 -12.806 0.577 1.00 96.81 83 LYS A N 1
ATOM 631 C CA . LYS A 1 83 ? -2.799 -12.133 1.655 1.00 96.81 83 LYS A CA 1
ATOM 632 C C . LYS A 1 83 ? -4.285 -12.484 1.623 1.00 96.81 83 LYS A C 1
ATOM 634 O O . LYS A 1 83 ? -4.877 -12.653 2.683 1.00 96.81 83 LYS A O 1
ATOM 639 N N . HIS A 1 84 ? -4.879 -12.579 0.436 1.00 97.31 84 HIS A N 1
ATOM 640 C CA . HIS A 1 84 ? -6.280 -12.951 0.273 1.00 97.31 84 HIS A CA 1
ATOM 641 C C . HIS A 1 84 ? -6.565 -14.380 0.744 1.00 97.31 84 HIS A C 1
ATOM 643 O O . HIS A 1 84 ? -7.574 -14.587 1.409 1.00 97.31 84 HIS A O 1
ATOM 649 N N . LEU A 1 85 ? -5.667 -15.337 0.487 1.00 97.75 85 LEU A N 1
ATOM 650 C CA . LEU A 1 85 ? -5.832 -16.728 0.925 1.00 97.75 85 LEU A CA 1
ATOM 651 C C . LEU A 1 85 ? -6.018 -16.861 2.445 1.00 97.75 85 LEU A C 1
ATOM 653 O O . LEU A 1 85 ? -6.724 -17.760 2.889 1.00 97.75 85 LEU A O 1
ATOM 657 N N . ARG A 1 86 ? -5.500 -15.917 3.241 1.00 97.56 86 ARG A N 1
ATOM 658 C CA . ARG A 1 86 ? -5.729 -15.865 4.697 1.00 97.56 86 ARG A CA 1
ATOM 659 C C . ARG A 1 86 ? -7.192 -15.693 5.096 1.00 97.56 86 ARG A C 1
ATOM 661 O O . ARG A 1 86 ? -7.557 -15.987 6.227 1.00 97.56 86 ARG A O 1
ATOM 668 N N . ILE A 1 87 ? -8.028 -15.176 4.197 1.00 96.56 87 ILE A 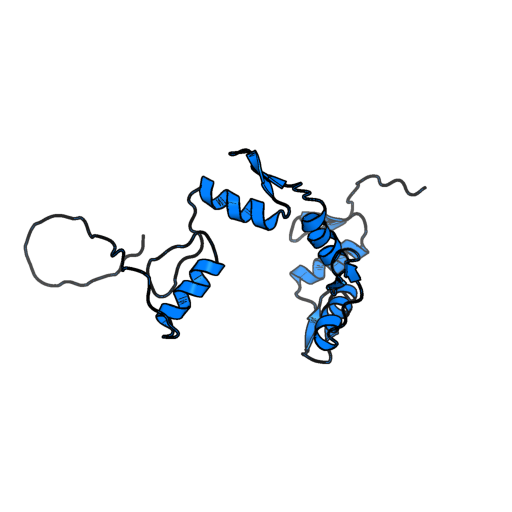N 1
ATOM 669 C CA . ILE A 1 87 ? -9.474 -15.074 4.424 1.00 96.56 87 ILE A CA 1
ATOM 670 C C . ILE A 1 87 ? -10.093 -16.471 4.429 1.00 96.56 87 ILE A C 1
ATOM 672 O O . ILE A 1 87 ? -10.955 -16.742 5.254 1.00 96.56 87 ILE A O 1
ATOM 676 N N . HIS A 1 88 ? -9.618 -17.352 3.550 1.00 97.12 88 HIS A N 1
ATOM 677 C CA . HIS A 1 88 ? -10.101 -18.721 3.462 1.00 97.12 88 HIS A CA 1
ATOM 678 C C . HIS A 1 88 ? -9.539 -19.612 4.570 1.00 97.12 88 HIS A C 1
ATOM 680 O O . HIS A 1 88 ? -10.272 -20.399 5.153 1.00 97.12 88 HIS A O 1
ATOM 686 N N . THR A 1 89 ? -8.252 -19.469 4.894 1.00 96.31 89 THR A N 1
ATOM 687 C CA . THR A 1 89 ? -7.621 -20.275 5.953 1.00 96.31 89 THR A CA 1
ATOM 688 C C . THR A 1 89 ? -7.941 -19.781 7.364 1.00 96.31 89 THR A C 1
ATOM 690 O O . THR A 1 89 ? -7.664 -20.476 8.334 1.00 96.31 89 THR A O 1
ATOM 693 N N . GLY A 1 90 ? -8.456 -18.556 7.506 1.00 95.94 90 GLY A N 1
ATOM 694 C CA . GLY A 1 90 ? -8.656 -17.912 8.804 1.00 95.94 90 GLY A CA 1
ATOM 695 C C . GLY A 1 90 ? -7.360 -17.464 9.497 1.00 95.94 90 GLY A C 1
ATOM 696 O O . GLY A 1 90 ? -7.416 -16.994 10.634 1.00 95.94 90 GLY A O 1
ATOM 697 N N . GLU A 1 91 ? -6.201 -17.566 8.836 1.00 97.50 91 GLU A N 1
ATOM 698 C CA . GLU A 1 91 ? -4.896 -17.209 9.401 1.00 97.50 91 GLU A CA 1
ATOM 699 C C . GLU A 1 91 ? -4.853 -15.722 9.809 1.00 97.50 91 GLU A C 1
ATOM 701 O O . GLU A 1 91 ? -5.053 -14.808 8.997 1.00 97.50 91 GLU A O 1
ATOM 706 N N . LYS A 1 92 ? -4.539 -15.459 11.084 1.00 96.94 92 LYS A N 1
ATOM 707 C CA . LYS A 1 92 ? -4.415 -14.104 11.648 1.00 96.94 92 LYS A CA 1
ATOM 708 C C . LYS A 1 92 ? -3.063 -13.910 12.348 1.00 96.94 92 LYS A C 1
ATOM 710 O O . LYS A 1 92 ? -3.017 -13.906 13.576 1.00 96.94 92 LYS A O 1
ATOM 715 N N . PRO A 1 93 ? -1.963 -13.714 11.594 1.00 96.75 93 PRO A N 1
ATOM 716 C CA . PRO A 1 93 ? -0.605 -13.719 12.153 1.00 96.75 93 PRO A CA 1
ATOM 717 C C . PRO A 1 93 ? -0.294 -12.550 13.085 1.00 96.75 93 PRO A C 1
ATOM 719 O O . PRO A 1 93 ? 0.697 -12.575 13.808 1.00 96.75 93 PRO A O 1
ATOM 722 N N . TYR A 1 94 ? -1.084 -11.479 13.021 1.00 97.94 94 TYR A N 1
ATOM 723 C CA . TYR A 1 94 ? -0.752 -10.220 13.673 1.00 97.94 94 TYR A CA 1
ATOM 724 C C . TYR A 1 94 ? -1.611 -10.042 14.919 1.00 97.94 94 TYR A C 1
ATOM 726 O O . TYR A 1 94 ? -2.790 -9.707 14.814 1.00 97.94 94 TYR A O 1
ATOM 734 N N . LYS A 1 95 ? -1.021 -10.251 16.096 1.00 97.88 95 LYS A N 1
ATOM 735 C CA . LYS A 1 95 ? -1.694 -10.126 17.394 1.00 97.88 95 LYS A CA 1
ATOM 736 C C . LYS A 1 95 ? -1.449 -8.749 18.016 1.00 97.88 95 LYS A C 1
ATOM 738 O O . LYS A 1 95 ? -0.316 -8.271 18.055 1.00 97.88 95 LYS A O 1
ATOM 743 N N . CYS A 1 96 ? -2.503 -8.116 18.523 1.00 96.88 96 CYS A N 1
ATOM 744 C CA . CYS A 1 96 ? -2.380 -6.961 19.403 1.00 96.88 96 CYS A CA 1
ATOM 745 C C . CYS A 1 96 ? -1.885 -7.424 20.774 1.00 96.88 96 CYS A C 1
ATOM 747 O O . CYS A 1 96 ? -2.512 -8.269 21.406 1.00 96.88 96 CYS A O 1
ATOM 749 N N . THR A 1 97 ? -0.766 -6.875 21.239 1.00 96.44 97 THR A N 1
ATOM 750 C CA . THR A 1 97 ? -0.186 -7.220 22.544 1.00 96.44 97 THR A CA 1
ATOM 751 C C . THR A 1 97 ? -0.979 -6.631 23.707 1.00 96.44 97 THR A C 1
ATOM 753 O O . THR A 1 97 ? -0.939 -7.191 24.790 1.00 96.44 97 THR A O 1
ATOM 756 N N . GLN A 1 98 ? -1.729 -5.547 23.479 1.00 94.62 98 GLN A N 1
ATOM 757 C CA . GLN A 1 98 ? -2.495 -4.874 24.532 1.00 94.62 98 GLN A CA 1
ATOM 758 C C . GLN A 1 9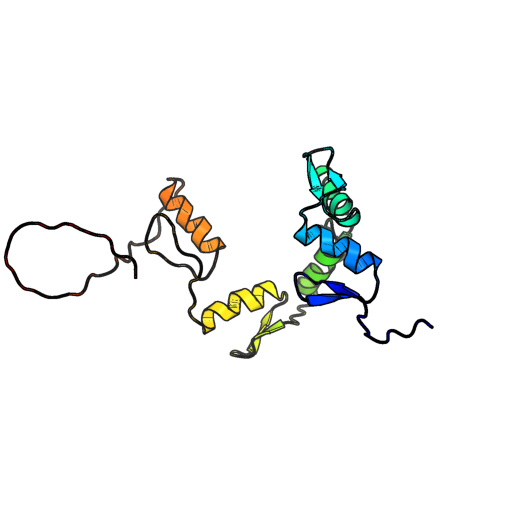8 ? -3.838 -5.556 24.829 1.00 94.62 98 GLN A C 1
ATOM 760 O O . GLN A 1 98 ? -4.232 -5.637 25.982 1.00 94.62 98 GLN A O 1
ATOM 765 N N . CYS A 1 99 ? -4.542 -6.072 23.813 1.00 95.56 99 CYS A N 1
ATOM 766 C CA . CYS A 1 99 ? -5.871 -6.686 23.990 1.00 95.56 99 CYS A CA 1
ATOM 767 C C . CYS A 1 99 ? -5.999 -8.110 23.428 1.00 95.56 99 CYS A C 1
ATOM 769 O O . CYS A 1 99 ? -7.086 -8.679 23.404 1.00 95.56 99 CYS A O 1
ATOM 771 N N . GLY A 1 100 ? -4.921 -8.686 22.893 1.00 95.31 100 GLY A N 1
ATOM 772 C CA . GLY A 1 100 ? -4.909 -10.047 22.351 1.00 95.31 100 GLY A CA 1
ATOM 773 C C . GLY A 1 100 ? -5.614 -10.236 21.003 1.00 95.31 100 GLY A C 1
ATOM 774 O O . GLY A 1 100 ? -5.517 -11.321 20.432 1.00 95.31 100 GLY A O 1
ATOM 775 N N . LYS A 1 101 ? -6.282 -9.211 20.458 1.00 96.69 101 LYS A N 1
ATOM 776 C CA . LYS A 1 101 ? -7.025 -9.302 19.191 1.00 96.69 101 LYS A CA 1
ATOM 777 C C . LYS A 1 101 ? -6.100 -9.589 18.003 1.00 96.69 101 LYS A C 1
ATOM 779 O O . LYS A 1 101 ? -5.095 -8.904 17.817 1.00 96.69 101 LYS A O 1
ATOM 784 N N . CYS A 1 102 ? -6.465 -10.565 17.170 1.00 97.06 102 CYS A N 1
ATOM 785 C CA . CYS A 1 102 ? -5.668 -10.988 16.014 1.00 97.06 102 CYS A CA 1
ATOM 786 C C . CYS A 1 102 ? -6.218 -10.458 14.678 1.00 97.06 102 CYS A C 1
ATOM 788 O O . CYS A 1 102 ? -7.431 -10.377 14.467 1.00 97.06 102 CYS A O 1
ATOM 790 N N . PHE A 1 103 ? -5.312 -10.167 13.744 1.00 97.12 103 PHE A N 1
ATOM 791 C CA . PHE A 1 103 ? -5.588 -9.616 12.418 1.00 97.12 103 PHE A CA 1
ATOM 792 C C . PHE A 1 103 ? -4.873 -10.418 11.324 1.00 97.12 103 PHE A C 1
ATOM 794 O O . PHE A 1 103 ? -3.766 -10.920 11.513 1.00 97.12 103 PHE A O 1
ATOM 801 N N . ASN A 1 104 ? -5.482 -10.492 10.138 1.00 96.38 104 ASN A N 1
ATOM 802 C CA . ASN A 1 104 ? -4.903 -11.145 8.954 1.00 96.38 104 ASN A CA 1
ATOM 803 C C . ASN A 1 104 ? -3.900 -10.257 8.187 1.00 96.38 104 ASN A C 1
ATOM 805 O O . ASN A 1 104 ? -3.151 -10.745 7.333 1.00 96.38 104 ASN A O 1
ATOM 809 N N . GLN A 1 105 ? -3.859 -8.957 8.501 1.00 96.31 105 GLN A N 1
ATOM 810 C CA . GLN A 1 105 ? -2.970 -7.967 7.893 1.00 96.31 105 GLN A CA 1
ATOM 811 C C . GLN A 1 105 ? -2.378 -7.025 8.947 1.00 96.31 105 GLN A C 1
ATOM 813 O O . GLN A 1 105 ? -3.073 -6.579 9.858 1.00 96.31 105 GLN A O 1
ATOM 818 N N . LEU A 1 106 ? -1.099 -6.679 8.776 1.00 95.38 106 LEU A N 1
ATOM 819 C CA . LEU A 1 106 ? -0.370 -5.789 9.683 1.00 95.38 106 LEU A CA 1
ATOM 820 C C . LEU A 1 106 ? -0.929 -4.361 9.683 1.00 95.38 106 LEU A C 1
ATOM 822 O O . LEU A 1 106 ? -0.988 -3.727 10.729 1.00 95.38 106 LEU A O 1
ATOM 826 N N . SER A 1 107 ? -1.371 -3.863 8.526 1.00 92.81 107 SER A N 1
ATOM 827 C CA . SER A 1 107 ? -2.010 -2.546 8.412 1.00 92.81 107 SER A CA 1
ATOM 828 C C . SER A 1 107 ? -3.239 -2.440 9.312 1.00 92.81 107 SER A C 1
ATOM 830 O O . SER A 1 107 ? -3.391 -1.446 10.010 1.00 92.81 107 SER A O 1
ATOM 832 N N . HIS A 1 108 ? -4.071 -3.485 9.358 1.00 93.94 108 HIS A N 1
ATOM 833 C CA . HIS A 1 108 ? -5.247 -3.525 10.226 1.00 93.94 108 HIS A CA 1
ATOM 834 C C . HIS A 1 108 ? -4.864 -3.531 11.708 1.00 93.94 108 HIS A C 1
ATOM 836 O O . HIS A 1 108 ? -5.502 -2.834 12.490 1.00 93.94 108 HIS A O 1
ATOM 842 N N . LEU A 1 109 ? -3.802 -4.252 12.090 1.00 95.06 109 LEU A N 1
ATOM 843 C CA . LEU A 1 109 ? -3.273 -4.194 13.455 1.00 95.06 109 LEU A CA 1
ATOM 844 C C . LEU A 1 109 ? -2.766 -2.784 13.799 1.00 95.06 109 LEU A C 1
ATOM 846 O O . LEU A 1 109 ? -3.091 -2.266 14.862 1.00 95.06 109 LEU A O 1
ATOM 850 N N . ASN A 1 110 ? -1.992 -2.149 12.916 1.00 92.06 110 ASN A N 1
ATOM 851 C CA . ASN A 1 110 ? -1.463 -0.804 13.157 1.00 92.06 110 ASN A CA 1
ATOM 852 C C . ASN A 1 110 ? -2.584 0.230 13.293 1.00 92.06 110 ASN A C 1
ATOM 854 O O . ASN A 1 110 ? -2.554 1.036 14.213 1.00 92.06 110 ASN A O 1
ATOM 858 N N . SER A 1 111 ? -3.596 0.165 12.427 1.00 89.38 111 SER A N 1
ATOM 859 C CA . SER A 1 111 ? -4.799 0.985 12.554 1.00 89.38 111 SER A CA 1
ATOM 860 C C . SER A 1 111 ? -5.537 0.699 13.861 1.00 89.38 111 SER A C 1
ATOM 862 O O . SER A 1 111 ? -5.928 1.626 14.546 1.00 89.38 111 SER A O 1
ATOM 864 N N . HIS A 1 112 ? -5.683 -0.562 14.263 1.00 91.12 112 HIS A N 1
ATOM 865 C CA . HIS A 1 112 ? -6.336 -0.900 15.526 1.00 91.12 112 HIS A CA 1
ATOM 866 C C . HIS A 1 112 ? -5.605 -0.346 16.759 1.00 91.12 112 HIS A C 1
ATOM 868 O O . HIS A 1 112 ? -6.265 0.047 17.718 1.00 91.12 112 HIS A O 1
ATOM 874 N N . LYS A 1 113 ? -4.267 -0.278 16.740 1.00 90.19 113 LYS A N 1
ATOM 875 C CA . LYS A 1 113 ? -3.482 0.247 17.869 1.00 90.19 113 LYS A CA 1
ATOM 876 C C . LYS A 1 113 ? -3.831 1.694 18.234 1.00 90.19 113 LYS A C 1
ATOM 878 O O . LYS A 1 113 ?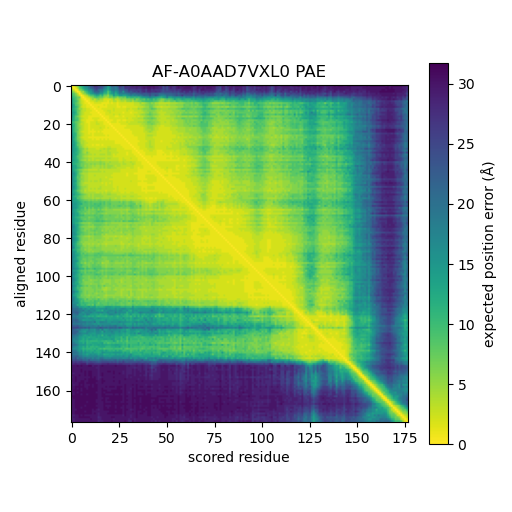 -3.693 2.039 19.402 1.00 90.19 113 LYS A O 1
ATOM 883 N N . THR A 1 114 ? -4.331 2.503 17.296 1.00 87.06 114 THR A N 1
ATOM 884 C CA . THR A 1 114 ? -4.720 3.896 17.584 1.00 87.06 114 THR A CA 1
ATOM 885 C C . THR A 1 114 ? -5.916 3.989 18.534 1.00 87.06 114 THR A C 1
ATOM 887 O O . THR A 1 114 ? -6.068 4.980 19.238 1.00 87.06 114 THR A O 1
ATOM 890 N N . ILE A 1 115 ? -6.733 2.932 18.634 1.00 87.56 115 ILE A N 1
ATOM 891 C CA . ILE A 1 115 ? -7.828 2.856 19.615 1.00 87.56 115 ILE A CA 1
ATOM 892 C C . ILE A 1 115 ? -7.278 2.827 21.044 1.00 87.56 115 ILE A C 1
ATOM 894 O O . ILE A 1 115 ? -7.901 3.377 21.943 1.00 87.56 115 ILE A O 1
ATOM 898 N N . HIS A 1 116 ? -6.120 2.201 21.259 1.00 88.31 116 HIS A N 1
ATOM 899 C CA . HIS A 1 116 ? -5.522 2.119 22.587 1.00 88.31 116 HIS A CA 1
ATOM 900 C C . HIS A 1 116 ? -4.791 3.397 22.994 1.00 88.31 116 HIS A C 1
ATOM 902 O O . HIS A 1 116 ? -4.747 3.720 24.174 1.00 88.31 116 HIS A O 1
ATOM 908 N N . THR A 1 117 ? -4.223 4.123 22.031 1.00 86.31 117 THR A N 1
ATOM 909 C CA . THR A 1 117 ? -3.552 5.400 22.303 1.00 86.31 117 THR A CA 1
ATOM 910 C C . THR A 1 117 ? -4.533 6.571 22.364 1.00 86.31 117 THR A C 1
ATOM 912 O O . THR A 1 117 ? -4.191 7.625 22.885 1.00 86.31 117 THR A O 1
ATOM 915 N N . GLY A 1 118 ? -5.743 6.414 21.813 1.00 81.88 118 GLY A N 1
ATOM 916 C CA . GLY A 1 118 ? -6.711 7.502 21.667 1.00 81.88 118 GLY A CA 1
ATOM 917 C C . GLY A 1 118 ? -6.285 8.563 20.645 1.00 81.88 118 GLY A C 1
ATOM 918 O O . GLY A 1 118 ? -6.971 9.574 20.485 1.00 81.88 118 GLY A O 1
ATOM 919 N N . GLU A 1 119 ? -5.175 8.349 19.934 1.00 83.50 119 GLU A N 1
ATOM 920 C CA . GLU A 1 119 ? -4.642 9.308 18.975 1.00 83.50 119 GLU A CA 1
ATOM 921 C C . GLU A 1 119 ? -5.615 9.510 17.809 1.00 83.50 119 GLU A C 1
ATOM 923 O O . GLU A 1 119 ? -6.057 8.568 17.142 1.00 83.50 119 GLU A O 1
ATOM 928 N N . LYS A 1 120 ? -5.900 10.780 17.516 1.00 83.06 120 LYS A N 1
ATOM 929 C CA . LYS A 1 120 ? -6.685 11.210 16.356 1.00 83.06 120 LYS A CA 1
ATOM 930 C C . LYS A 1 120 ? -5.808 12.042 15.414 1.00 83.06 120 LYS A C 1
ATOM 932 O O . LYS A 1 120 ? -5.975 13.258 15.339 1.00 83.06 120 LYS A O 1
ATOM 937 N N . PRO A 1 121 ? -4.847 11.417 14.707 1.00 83.19 121 PRO A N 1
ATOM 938 C CA . PRO A 1 121 ? -3.830 12.144 13.947 1.00 83.19 121 PRO A CA 1
ATOM 939 C C . PRO A 1 121 ? -4.388 12.845 12.701 1.00 83.19 121 PRO A C 1
ATOM 941 O O . PRO A 1 121 ? -3.712 13.683 12.109 1.00 83.19 121 PRO A O 1
ATOM 944 N N . TYR A 1 122 ? -5.611 12.516 12.280 1.00 86.44 122 TYR A N 1
ATOM 945 C CA . TYR A 1 122 ? -6.210 13.066 11.0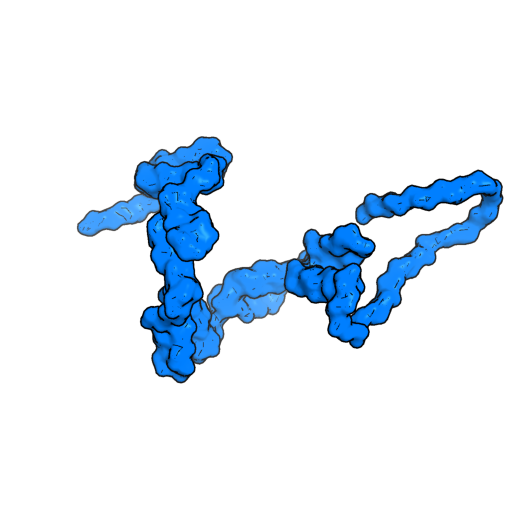71 1.00 86.44 122 TYR A CA 1
ATOM 946 C C . TYR A 1 122 ? -7.117 14.243 11.418 1.00 86.44 122 TYR A C 1
ATOM 948 O O . TYR A 1 122 ? -8.276 14.048 11.779 1.00 86.44 122 TYR A O 1
ATOM 956 N N . LYS A 1 123 ? -6.582 15.458 11.301 1.00 88.00 123 LYS A N 1
ATOM 957 C CA . LYS A 1 123 ? -7.317 16.705 11.542 1.00 88.00 123 LYS A CA 1
ATOM 958 C C . LYS A 1 123 ? -8.050 17.155 10.279 1.00 88.00 123 LYS A C 1
ATOM 960 O O . LYS A 1 123 ? -7.486 17.096 9.184 1.00 88.00 123 LYS A O 1
ATOM 965 N N . CYS A 1 124 ? -9.291 17.601 10.427 1.00 87.81 124 CYS A N 1
ATOM 966 C CA . CYS A 1 124 ? -9.982 18.318 9.366 1.00 87.81 124 CYS A CA 1
ATOM 967 C C . CYS A 1 124 ? -9.348 19.701 9.172 1.00 87.81 124 CYS A C 1
ATOM 969 O O . CYS A 1 124 ? -8.942 20.351 10.129 1.00 87.81 124 CYS A O 1
ATOM 971 N N . THR A 1 125 ? -9.226 20.146 7.922 1.00 88.25 125 THR A N 1
ATOM 972 C CA . THR A 1 125 ? -8.690 21.480 7.605 1.00 88.25 125 THR A CA 1
ATOM 973 C C . THR A 1 125 ? -9.773 22.555 7.573 1.00 88.25 125 THR A C 1
ATOM 975 O O . THR A 1 125 ? -9.448 23.734 7.610 1.00 88.25 125 THR A O 1
ATOM 978 N N . GLN A 1 126 ? -11.046 22.156 7.493 1.00 85.06 126 GLN A N 1
ATOM 979 C CA . GLN A 1 126 ? -12.201 23.059 7.417 1.00 85.06 126 GLN A CA 1
ATOM 980 C C . GLN A 1 126 ? -12.947 23.187 8.757 1.00 85.06 126 GLN A C 1
ATOM 982 O O . GLN A 1 126 ? -13.730 24.112 8.950 1.00 85.06 126 GLN A O 1
ATOM 987 N N . CYS A 1 127 ? -12.701 22.281 9.708 1.00 88.19 127 CYS A N 1
ATOM 988 C CA . CYS A 1 127 ? -13.233 22.348 11.068 1.00 88.19 127 CYS A CA 1
ATOM 989 C C . CYS A 1 127 ? -12.253 21.724 12.074 1.00 88.19 127 CYS A C 1
ATOM 991 O O . CYS A 1 127 ? -11.271 21.099 11.689 1.00 88.19 127 CYS A O 1
ATOM 993 N N . CYS A 1 128 ? -12.528 21.858 13.372 1.00 83.44 128 CYS A N 1
ATOM 994 C CA . CYS A 1 128 ? -11.639 21.366 14.431 1.00 83.44 128 CYS A CA 1
ATOM 995 C C . CYS A 1 128 ? -11.800 19.864 14.746 1.00 83.44 128 CYS A C 1
ATOM 997 O O . CYS A 1 128 ? -11.251 19.382 15.738 1.00 83.44 128 CYS A O 1
ATOM 999 N N . GLU A 1 129 ? -12.552 19.104 13.943 1.00 81.75 129 GLU A N 1
ATOM 1000 C CA . GLU A 1 129 ? -12.722 17.672 14.189 1.00 81.75 129 GLU A CA 1
ATOM 1001 C C . GLU A 1 129 ? -11.459 16.874 13.851 1.00 81.75 129 GLU A C 1
ATOM 1003 O O . GLU A 1 129 ? -10.802 17.071 12.825 1.00 81.75 129 GLU A O 1
ATOM 1008 N N . CYS A 1 130 ? -11.146 15.923 14.730 1.00 84.12 130 CYS A N 1
ATOM 1009 C CA . CYS A 1 130 ? -10.026 15.007 14.585 1.00 84.12 130 CYS A CA 1
ATOM 1010 C C . CYS A 1 130 ? -10.539 13.565 14.502 1.00 84.12 130 CYS A C 1
ATOM 1012 O O . CYS A 1 130 ? -11.453 13.163 15.227 1.00 84.12 130 CYS A O 1
ATOM 1014 N N . PHE A 1 131 ? -9.907 12.755 13.656 1.00 82.06 131 PHE A N 1
ATOM 1015 C CA . PHE A 1 131 ? -10.297 11.376 13.387 1.00 82.06 131 PHE A CA 1
ATOM 1016 C C . PHE A 1 131 ? -9.143 10.410 13.657 1.00 82.06 131 PHE A C 1
ATOM 1018 O O . PHE A 1 131 ? -7.981 10.704 13.379 1.00 82.06 131 PHE A O 1
ATOM 1025 N N . GLY A 1 132 ? -9.478 9.213 14.146 1.00 82.44 132 GLY A N 1
ATOM 1026 C CA . GLY A 1 132 ? -8.519 8.114 14.322 1.00 82.44 132 GLY A CA 1
ATOM 1027 C C . GLY A 1 132 ? -8.090 7.453 13.004 1.00 82.44 132 GLY A C 1
ATOM 1028 O O . GLY A 1 132 ? -7.077 6.760 12.962 1.00 82.44 132 GLY A O 1
ATOM 1029 N N . TYR A 1 133 ? -8.833 7.685 11.910 1.00 83.38 133 TYR A N 1
ATOM 1030 C CA . TYR A 1 133 ? -8.577 7.089 10.595 1.00 83.38 133 TYR A CA 1
ATOM 1031 C C . TYR A 1 133 ? -8.732 8.097 9.447 1.00 83.38 133 TYR A C 1
ATOM 1033 O O . TYR A 1 133 ? -9.721 8.829 9.376 1.00 83.38 133 TYR A O 1
ATOM 1041 N N . ALA A 1 134 ? -7.814 8.047 8.475 1.00 86.31 134 ALA A N 1
ATOM 1042 C CA . ALA A 1 134 ? -7.855 8.882 7.269 1.00 86.31 134 ALA A CA 1
ATOM 1043 C C . ALA A 1 134 ? -9.114 8.652 6.418 1.00 86.31 134 ALA A C 1
ATOM 1045 O O . ALA A 1 134 ? -9.608 9.561 5.756 1.00 86.31 134 ALA A O 1
ATOM 1046 N N . SER A 1 135 ? -9.630 7.419 6.401 1.00 87.69 135 SER A N 1
ATOM 1047 C CA . SER A 1 135 ? -10.859 7.074 5.685 1.00 87.69 135 SER A CA 1
ATOM 1048 C C . SER A 1 135 ? -12.077 7.785 6.267 1.00 87.69 135 SER A C 1
ATOM 1050 O O . SER A 1 135 ? -12.926 8.230 5.498 1.00 87.69 135 SER A O 1
ATOM 1052 N N . THR A 1 136 ? -12.151 7.915 7.594 1.00 88.62 136 THR A N 1
ATOM 1053 C CA . THR A 1 136 ? -13.229 8.639 8.274 1.00 88.62 136 THR A CA 1
ATOM 1054 C C . THR A 1 136 ? -13.132 10.132 7.995 1.00 88.62 136 THR A C 1
ATOM 1056 O O . THR A 1 136 ? -14.131 10.712 7.585 1.00 88.62 136 THR A O 1
ATOM 1059 N N . LEU A 1 137 ? -11.931 10.721 8.074 1.00 89.06 137 LEU A N 1
ATOM 1060 C CA . LEU A 1 137 ? -11.723 12.115 7.671 1.00 89.06 137 LEU A CA 1
ATOM 1061 C C . LEU A 1 137 ? -12.155 12.343 6.214 1.00 89.06 137 LEU A C 1
ATOM 1063 O O . LEU A 1 137 ? -12.907 13.266 5.939 1.00 89.06 137 LEU A O 1
ATOM 1067 N N . ARG A 1 138 ? -11.757 11.481 5.268 1.00 89.25 138 ARG A N 1
ATOM 1068 C CA . ARG A 1 138 ? -12.155 11.626 3.854 1.00 89.25 138 ARG A CA 1
ATOM 1069 C C . ARG A 1 138 ? -13.673 11.598 3.661 1.00 89.25 138 ARG A C 1
ATOM 1071 O O . ARG A 1 138 ? -14.180 12.317 2.810 1.00 89.25 138 ARG A O 1
ATOM 1078 N N . LYS A 1 139 ? -14.390 10.761 4.418 1.00 87.94 139 LYS A N 1
ATOM 1079 C CA . LYS A 1 139 ? -15.860 10.752 4.405 1.00 87.94 139 LYS A CA 1
ATOM 1080 C C . LYS A 1 139 ? -16.416 12.052 4.983 1.00 87.94 139 LYS A C 1
ATOM 1082 O O . LYS A 1 139 ? -17.268 12.653 4.348 1.00 87.94 139 LYS A O 1
ATOM 1087 N N . HIS A 1 140 ? -15.886 12.504 6.119 1.00 87.44 140 HIS A N 1
ATOM 1088 C CA . HIS A 1 140 ? -16.253 13.782 6.725 1.00 87.44 140 HIS A CA 1
ATOM 1089 C C . HIS A 1 140 ? -16.028 14.964 5.768 1.00 87.44 140 HIS A C 1
ATOM 1091 O O . HIS A 1 140 ? -16.880 15.837 5.674 1.00 87.44 140 HIS A O 1
ATOM 1097 N N . MET A 1 141 ? -14.945 14.971 4.984 1.00 86.62 141 MET A N 1
ATOM 1098 C CA . MET A 1 141 ? -14.672 16.050 4.025 1.00 86.62 141 MET A CA 1
ATOM 1099 C C . MET A 1 141 ? -15.778 16.244 2.979 1.00 86.62 141 MET A C 1
ATOM 1101 O O . MET A 1 141 ? -15.911 17.349 2.466 1.00 86.62 141 MET A O 1
ATOM 1105 N N . ARG A 1 142 ? -16.601 15.221 2.703 1.00 87.69 142 ARG A N 1
ATOM 1106 C CA . ARG A 1 142 ? -17.744 15.335 1.780 1.00 87.69 142 ARG A CA 1
ATOM 1107 C C . ARG A 1 142 ? -18.835 16.277 2.291 1.00 87.69 142 ARG A C 1
ATOM 1109 O O . ARG A 1 142 ? -19.550 16.877 1.497 1.00 87.69 142 ARG A O 1
ATOM 1116 N N . ILE A 1 143 ? -18.910 16.454 3.612 1.00 85.50 143 ILE A N 1
ATOM 1117 C CA . ILE A 1 143 ? -19.815 17.407 4.262 1.00 85.50 143 ILE A CA 1
ATOM 1118 C C . ILE A 1 143 ? -19.434 18.842 3.881 1.00 85.50 143 ILE A C 1
ATOM 1120 O O . ILE A 1 143 ? -20.314 19.656 3.629 1.00 85.50 143 ILE A O 1
ATOM 1124 N N . HIS A 1 144 ? -18.133 19.135 3.772 1.00 83.88 144 HIS A N 1
ATOM 1125 C CA . HIS A 1 144 ? -17.630 20.460 3.385 1.00 83.88 144 HIS A CA 1
ATOM 1126 C C . HIS A 1 144 ? -17.736 20.733 1.883 1.00 83.88 144 HIS A C 1
ATOM 1128 O O . HIS A 1 144 ? -17.729 21.889 1.478 1.00 83.88 144 HIS A O 1
ATOM 1134 N N . THR A 1 145 ? -17.831 19.690 1.054 1.00 80.44 145 THR A N 1
ATOM 1135 C CA . THR A 1 145 ? -17.963 19.818 -0.407 1.00 80.44 145 THR A CA 1
ATOM 1136 C C . THR A 1 145 ? -19.408 19.713 -0.902 1.00 80.44 145 THR A C 1
ATOM 1138 O O . THR A 1 145 ? -19.633 19.811 -2.102 1.00 80.44 145 THR A O 1
ATOM 1141 N N . GLY A 1 146 ? -20.388 19.527 -0.006 1.00 67.81 146 GLY A N 1
ATOM 1142 C CA . GLY A 1 146 ? -21.817 19.501 -0.351 1.00 67.81 146 GLY A CA 1
ATOM 1143 C C . GLY A 1 146 ? -22.318 18.208 -1.012 1.00 67.81 146 GLY A C 1
ATOM 1144 O O . GLY A 1 146 ? -23.445 18.173 -1.496 1.00 67.81 146 GLY A O 1
ATOM 1145 N N . GLU A 1 147 ? -21.528 17.131 -1.012 1.00 63.38 147 GLU A N 1
ATOM 1146 C CA . GLU A 1 147 ? -21.911 15.815 -1.552 1.00 63.38 147 GLU A CA 1
ATOM 1147 C C . GLU A 1 147 ? -22.420 14.911 -0.396 1.00 63.38 147 GLU A C 1
ATOM 1149 O O . GLU A 1 147 ? -21.633 14.229 0.260 1.00 63.38 147 GLU A O 1
ATOM 1154 N N . GLN A 1 148 ? -23.719 14.944 -0.065 1.00 62.53 148 GLN A N 1
ATOM 1155 C CA . GLN A 1 148 ? -24.307 14.364 1.175 1.00 62.53 148 GLN A CA 1
ATOM 1156 C C . GLN A 1 148 ? -24.952 12.954 0.991 1.00 62.53 148 GLN A C 1
ATOM 1158 O O . GLN A 1 148 ? -25.127 12.521 -0.150 1.00 62.53 148 GLN A O 1
ATOM 1163 N N . PRO A 1 149 ? -25.235 12.182 2.078 1.00 52.75 149 PRO A N 1
ATOM 1164 C CA . PRO A 1 149 ? -26.372 12.468 2.967 1.00 52.75 149 PRO A CA 1
ATOM 1165 C C . PRO A 1 149 ? -26.044 12.599 4.470 1.00 52.75 149 PRO A C 1
ATOM 1167 O O . PRO A 1 149 ? -25.313 11.797 5.052 1.00 52.75 149 PRO A O 1
ATOM 1170 N N . GLU A 1 150 ? -26.693 13.609 5.054 1.00 45.66 150 GLU A N 1
ATOM 1171 C CA . GLU A 1 150 ? -27.241 13.759 6.405 1.00 45.66 150 GLU A CA 1
ATOM 1172 C C . GLU A 1 150 ? -27.083 12.554 7.355 1.00 45.66 150 GLU A C 1
ATOM 1174 O O . GLU A 1 150 ? -27.905 11.646 7.366 1.00 45.66 150 GLU A O 1
ATOM 1179 N N . SER A 1 151 ? -26.059 12.581 8.213 1.00 44.16 151 SER A N 1
ATOM 1180 C CA . SER A 1 151 ? -26.163 12.165 9.623 1.00 44.16 151 SER A CA 1
ATOM 1181 C C . SER A 1 151 ? -24.813 12.369 10.308 1.00 44.16 151 SER A C 1
ATOM 1183 O O . SER A 1 151 ? -23.957 11.483 10.334 1.00 44.16 151 SER A O 1
ATOM 1185 N N . SER A 1 152 ? -24.582 13.544 10.871 1.00 43.97 152 SER A N 1
ATOM 1186 C CA . SER A 1 152 ? -23.614 13.715 11.955 1.00 43.97 152 SER A CA 1
ATOM 1187 C C . SER A 1 152 ? -24.083 14.917 12.746 1.00 43.97 152 SER A C 1
ATOM 1189 O O . SER A 1 152 ? -23.832 16.058 12.369 1.00 43.97 152 SER A O 1
ATOM 1191 N N . LEU A 1 153 ? -24.851 14.628 13.800 1.00 38.88 153 LEU A N 1
ATOM 1192 C CA . LEU A 1 153 ? -25.182 15.580 14.849 1.00 38.88 153 LEU A CA 1
ATOM 1193 C C . LEU A 1 153 ? -23.927 16.378 15.176 1.00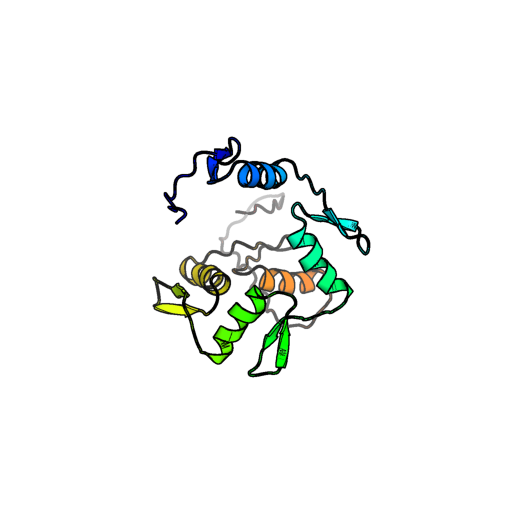 38.88 153 LEU A C 1
ATOM 1195 O O . LEU A 1 153 ? -22.910 15.800 15.563 1.00 38.88 153 LEU A O 1
ATOM 1199 N N . HIS A 1 154 ? -24.033 17.690 15.005 1.00 45.16 154 HIS A N 1
ATOM 1200 C CA . HIS A 1 154 ? -23.082 18.668 15.495 1.00 45.16 154 HIS A CA 1
ATOM 1201 C C . HIS A 1 154 ? -22.879 18.391 16.993 1.00 45.16 154 HIS A C 1
ATOM 1203 O O . HIS A 1 154 ? -23.653 18.856 17.827 1.00 45.16 154 HIS A O 1
ATOM 1209 N N . HIS A 1 155 ? -21.855 17.620 17.364 1.00 44.75 155 HIS A N 1
ATOM 1210 C CA . HIS A 1 155 ? -21.323 17.692 18.719 1.00 44.75 155 HIS A CA 1
ATOM 1211 C C . HIS A 1 155 ? -20.466 18.943 18.738 1.00 44.75 155 HIS A C 1
ATOM 1213 O O . HIS A 1 155 ? -19.243 18.913 18.601 1.00 44.75 155 HIS A O 1
ATOM 1219 N N . GLY A 1 156 ? -21.182 20.068 18.805 1.00 42.28 156 GLY A N 1
ATOM 1220 C CA . GLY A 1 156 ? -20.606 21.364 19.059 1.00 42.28 156 GLY A CA 1
ATOM 1221 C C . GLY A 1 156 ? -19.679 21.233 20.254 1.00 42.28 156 GLY A C 1
ATOM 1222 O O . GLY A 1 156 ? -20.030 20.647 21.277 1.00 42.28 156 GLY A O 1
ATOM 1223 N N . CYS A 1 157 ? -18.473 21.759 20.092 1.00 39.44 157 CYS A N 1
ATOM 1224 C CA . CYS A 1 157 ? -17.581 22.007 21.202 1.00 39.44 157 CYS A CA 1
ATOM 1225 C C . CYS A 1 157 ? -18.337 22.943 22.158 1.00 39.44 157 CYS A C 1
ATOM 1227 O O . CYS A 1 157 ? -18.430 24.145 21.902 1.00 39.44 157 CYS A O 1
ATOM 1229 N N . LEU A 1 158 ? -18.955 22.378 23.200 1.00 37.44 158 LEU A N 1
ATOM 1230 C CA . LEU A 1 158 ? -19.509 23.127 24.319 1.00 37.44 158 LEU A CA 1
ATOM 1231 C C . LEU A 1 158 ? -18.359 23.957 24.881 1.00 37.44 158 LEU A C 1
ATOM 1233 O O . LEU A 1 158 ? -17.423 23.428 25.477 1.00 37.44 158 LEU A O 1
ATOM 1237 N N . LYS A 1 159 ? -18.409 25.265 24.623 1.00 37.78 159 LYS A N 1
ATOM 1238 C CA . LYS A 1 159 ? -17.597 26.235 25.341 1.00 37.78 159 LYS A CA 1
ATOM 1239 C C . LYS A 1 159 ? -18.091 26.233 26.779 1.00 37.78 159 LYS A C 1
ATOM 1241 O O . LYS A 1 159 ? -19.146 26.787 27.072 1.00 37.78 159 LYS A O 1
ATOM 1246 N N . ILE A 1 160 ? -17.324 25.612 27.658 1.00 42.12 160 ILE A N 1
ATOM 1247 C CA . ILE A 1 160 ? -17.280 26.042 29.047 1.00 42.12 160 ILE A CA 1
ATOM 1248 C C . ILE A 1 160 ? -16.369 27.272 29.029 1.00 42.12 160 ILE A C 1
ATOM 1250 O O . ILE A 1 160 ? -15.252 27.179 28.532 1.00 42.12 160 ILE A O 1
ATOM 1254 N N . GLU A 1 161 ? -16.880 28.435 29.431 1.00 33.81 161 GLU A N 1
ATOM 1255 C CA . GLU A 1 161 ? -16.330 29.169 30.580 1.00 33.81 161 GLU A CA 1
ATOM 1256 C C . GLU A 1 161 ? -17.012 30.531 30.802 1.00 33.81 161 GLU A C 1
ATOM 1258 O O . GLU A 1 161 ? -17.072 31.393 29.928 1.00 33.81 161 GLU A O 1
ATOM 1263 N N . SER A 1 162 ? -17.517 30.648 32.032 1.00 31.94 162 SER A N 1
ATOM 1264 C CA . SER A 1 162 ? -17.353 31.758 32.973 1.00 31.94 162 SER A CA 1
ATOM 1265 C C . SER A 1 162 ? -17.823 33.165 32.586 1.00 31.94 162 SER A C 1
ATOM 1267 O O . SER A 1 162 ? -17.263 33.881 31.761 1.00 31.94 162 SER A O 1
ATOM 1269 N N . THR A 1 163 ? -18.839 33.592 33.331 1.00 38.53 163 THR A N 1
ATOM 1270 C CA . THR A 1 163 ? -19.288 34.968 33.542 1.00 38.53 163 THR A CA 1
ATOM 1271 C C . THR A 1 163 ? -18.159 35.881 34.039 1.00 38.53 163 THR A C 1
ATOM 1273 O O . THR A 1 163 ? -17.607 35.619 35.103 1.00 38.53 163 THR A O 1
ATOM 1276 N N . ASN A 1 164 ? -17.870 36.988 33.348 1.00 28.41 164 ASN A N 1
ATOM 1277 C CA . ASN A 1 164 ? -18.205 38.348 33.809 1.00 28.41 164 ASN A CA 1
ATOM 1278 C C . ASN A 1 164 ? -17.804 39.432 32.786 1.00 28.41 164 ASN A C 1
ATOM 1280 O O . ASN A 1 164 ? -16.887 39.269 31.988 1.00 28.41 164 ASN A O 1
ATOM 1284 N N . VAL A 1 165 ? -18.569 40.522 32.816 1.00 41.03 165 VAL A N 1
ATOM 1285 C CA . VAL A 1 165 ? -18.577 41.706 31.931 1.00 41.03 165 VAL A CA 1
ATOM 1286 C C . VAL A 1 165 ? -17.359 42.603 32.263 1.00 41.03 165 VAL A C 1
ATOM 1288 O O . VAL A 1 165 ? -16.926 42.607 33.408 1.00 41.03 165 VAL A O 1
ATOM 1291 N N . ILE A 1 166 ? -16.699 43.313 31.332 1.00 33.00 166 ILE A N 1
ATOM 1292 C CA . ILE A 1 166 ? -16.955 44.718 30.922 1.00 33.00 166 ILE A CA 1
ATOM 1293 C C . ILE A 1 166 ? -15.995 45.093 29.764 1.00 33.00 166 ILE A C 1
ATOM 1295 O O . ILE A 1 166 ? -14.809 44.793 29.834 1.00 33.00 166 ILE A O 1
ATOM 1299 N N . GLY A 1 167 ? -16.497 45.830 28.759 1.00 32.47 167 GLY A N 1
ATOM 1300 C CA . GLY A 1 167 ? -15.695 46.807 27.999 1.00 32.47 167 GLY A CA 1
ATOM 1301 C C . GLY A 1 167 ? -15.178 46.403 26.609 1.00 32.47 167 GLY A C 1
ATOM 1302 O O . GLY A 1 167 ? -14.113 45.823 26.486 1.00 32.47 167 GLY A O 1
ATOM 1303 N N . VAL A 1 168 ? -15.938 46.795 25.574 1.00 37.28 168 VAL A N 1
ATOM 1304 C CA . VAL A 1 168 ? -15.532 47.198 24.201 1.00 37.28 168 VAL A CA 1
ATOM 1305 C C . VAL A 1 168 ? -14.380 46.458 23.484 1.00 37.28 168 VAL A C 1
ATOM 1307 O O . VAL A 1 168 ? -13.207 46.660 23.764 1.00 37.28 168 VAL A O 1
ATOM 1310 N N . GLY A 1 169 ? -14.745 45.733 22.413 1.00 34.06 169 GLY A N 1
ATOM 1311 C CA . GLY A 1 169 ? -13.838 45.339 21.321 1.00 34.06 169 GLY A CA 1
ATOM 1312 C C . GLY A 1 169 ? -13.475 43.852 21.278 1.00 34.06 169 GLY A C 1
ATOM 1313 O O . GLY A 1 169 ? -12.366 43.464 21.624 1.00 34.06 169 GLY A O 1
ATOM 1314 N N . ARG A 1 170 ? -14.388 42.989 20.805 1.00 33.69 170 ARG A N 1
ATOM 1315 C CA . ARG A 1 170 ? -14.070 41.572 20.550 1.00 33.69 170 ARG A CA 1
ATOM 1316 C C . ARG A 1 170 ? -13.294 41.429 19.239 1.00 33.69 170 ARG A C 1
ATOM 1318 O O . ARG A 1 170 ? -13.901 41.350 18.175 1.00 33.69 170 ARG A O 1
ATOM 1325 N N . VAL A 1 171 ? -11.973 41.302 19.314 1.00 35.53 171 VAL A N 1
ATOM 1326 C CA . VAL A 1 171 ? -11.206 40.617 18.263 1.00 35.53 171 VAL A CA 1
ATOM 1327 C C . VAL A 1 171 ? -11.265 39.124 18.577 1.00 35.53 171 VAL A C 1
ATOM 1329 O O . VAL A 1 171 ? -10.638 38.643 19.515 1.00 35.53 171 VAL A O 1
ATOM 1332 N N . LEU A 1 172 ? -12.085 38.386 17.827 1.00 34.75 172 LEU A N 1
ATOM 1333 C CA . LEU A 1 172 ? -12.133 36.926 17.901 1.00 34.75 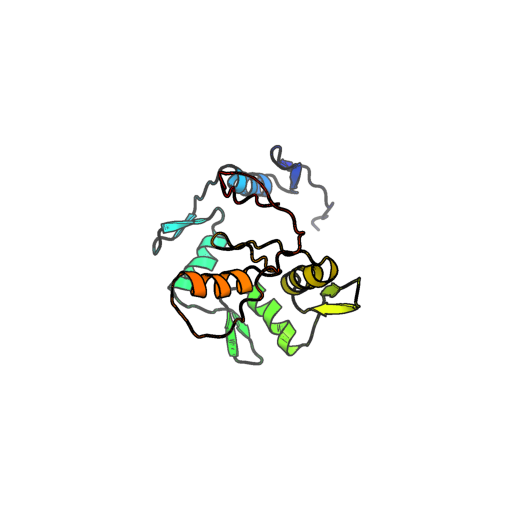172 LEU A CA 1
ATOM 1334 C C . LEU A 1 172 ? -10.928 36.354 17.148 1.00 34.75 172 LEU A C 1
ATOM 1336 O O . LEU A 1 172 ? -11.030 36.014 15.969 1.00 34.75 172 LEU A O 1
ATOM 1340 N N . THR A 1 173 ? -9.788 36.210 17.813 1.00 33.09 173 THR A N 1
ATOM 1341 C CA . THR A 1 173 ? -8.743 35.308 17.329 1.00 33.09 173 THR A CA 1
ATOM 1342 C C . THR A 1 173 ? -9.170 33.873 17.626 1.00 33.09 173 THR A C 1
ATOM 1344 O O . THR A 1 173 ? -9.301 33.450 18.774 1.00 33.09 173 THR A O 1
ATOM 1347 N N . LYS A 1 174 ? -9.434 33.099 16.565 1.00 35.75 174 LYS A N 1
ATOM 1348 C CA . LYS A 1 174 ? -9.553 31.640 16.663 1.00 35.75 174 LYS A CA 1
ATOM 1349 C C . LYS A 1 174 ? -8.162 31.086 16.975 1.00 35.75 174 LYS A C 1
ATOM 1351 O O . LYS A 1 174 ? -7.377 30.848 16.064 1.00 35.75 174 LYS A O 1
ATOM 1356 N N . GLN A 1 175 ? -7.845 30.925 18.255 1.00 29.91 175 GLN A N 1
ATOM 1357 C CA . GLN A 1 175 ? -6.637 30.229 18.683 1.00 29.91 175 GLN A CA 1
ATOM 1358 C C . GLN A 1 175 ? -6.916 28.719 18.655 1.00 29.91 175 GLN A C 1
ATOM 1360 O O . GLN A 1 175 ? -7.761 28.222 19.399 1.00 29.91 175 GLN A O 1
ATOM 1365 N N . CYS A 1 176 ? -6.236 27.997 17.766 1.00 33.94 176 CYS A N 1
ATOM 1366 C CA . CYS A 1 176 ? -6.172 26.538 17.802 1.00 33.94 176 CYS A CA 1
ATOM 1367 C C . CYS A 1 176 ? -5.143 26.127 18.864 1.00 33.94 176 CYS A C 1
ATOM 1369 O O . CYS A 1 176 ? -3.986 26.532 18.750 1.00 33.94 176 CYS A O 1
ATOM 1371 N N . PHE A 1 177 ? -5.555 25.339 19.860 1.00 36.91 177 PHE A N 1
ATOM 1372 C CA . PHE A 1 177 ? -4.642 24.579 20.721 1.00 36.91 177 PHE A CA 1
ATOM 1373 C C . PHE A 1 177 ? -4.426 23.173 20.141 1.00 36.91 177 PHE A C 1
ATOM 1375 O O . PHE A 1 177 ? -5.396 22.596 19.591 1.00 36.91 177 PHE A O 1
#

Solvent-accessible surface area (backbone atoms only — not comparable to full-atom values): 11370 Å² total; per-residue (Å²): 137,84,84,81,78,81,60,43,84,38,59,40,89,89,76,65,52,64,23,74,41,65,71,57,42,60,55,50,49,27,70,79,73,63,49,42,87,35,57,40,87,90,75,63,54,62,24,67,43,61,72,60,39,60,55,49,50,29,68,80,72,64,49,40,87,36,58,38,90,89,75,65,53,61,23,66,40,66,71,57,41,60,56,52,49,29,71,78,72,64,48,43,87,35,62,39,88,89,77,64,55,64,23,68,42,63,69,58,42,58,59,54,52,34,71,80,70,66,49,42,86,34,65,48,93,91,47,94,56,61,22,72,40,67,69,57,43,59,57,55,51,28,67,81,72,71,63,76,84,94,84,74,82,80,80,65,82,77,78,83,79,82,92,79,90,86,84,88,82,88,77,83,74,86,76,84,130

Foldseek 3Di:
DDDPPVDFPDADPVPRDGHPDPVVNVLVCCVVVVDFPDADPVPRDGHSDPVVNVLVVCVVVVDFPDADPVPRDGHSDPVVSVLVVCVVVVDFPDADPVPRDTHSDPVVNVLVVCVVVVDQPAAAPVDGDGHSDPVVSVVVVCVVVVNDDDDDPPPDPPDDDDDDDDDDDDPDDPDDD